Protein AF-A0A8H4V3A1-F1 (afdb_monomer)

Nearest PDB structures (foldseek):
  6ywy-assembly1_j  TM=7.855E-01  e=3.387E-13  Neurospora crassa
  8oiq-assembly1_Bb  TM=7.198E-01  e=2.434E-02  Sus scrofa
  7po4-assembly1_k  TM=7.264E-01  e=1.762E-02  Homo sapiens
  3qvx-assembly1_A  TM=3.433E-01  e=1.008E-01  Archaeoglobus fulgidus
  2yye-assembly1_A  TM=4.262E-01  e=2.718E+00  Aquifex aeolicus VF5

Radius of gyration: 18.73 Å; Cα contacts (8 Å, |Δi|>4): 297; chains: 1; bounding box: 41×41×54 Å

Sequence (184 aa):
MVNLLKRMRKLNQSPVLRQRLINIRVGTGAATLPSLSNPVNDLPIVTRMHLTYGKSIGKGHIGAHKFWRQCLARLKYHNPAIQMSVKPYEGTQEKLAPALTIFFSGAQPKKAQAYHDPALKDEFAPKPTEAEKAVVLNLKDYNFEEIWQQVKELTGAVEVAATAEDREQIEKLKQMELKSEADK

pLDDT: mean 86.05, std 8.51, range [51.75, 95.31]

Solvent-accessible surface area (backbone atoms only — not comparable to full-atom values): 10253 Å² total; per-residue (Å²): 135,85,59,65,68,62,50,51,46,43,52,75,64,34,65,71,49,42,49,55,56,50,51,36,64,33,55,76,44,15,25,43,62,29,31,94,90,50,75,50,90,97,55,42,35,54,52,36,38,33,38,39,36,57,71,59,64,61,95,33,29,49,17,50,55,48,26,49,73,45,21,50,50,8,27,42,67,64,32,70,87,45,49,73,49,76,48,74,45,88,75,91,58,84,78,68,66,25,34,40,37,40,28,16,46,76,39,72,38,86,60,38,76,81,54,46,38,88,85,62,77,67,83,85,50,81,78,70,51,97,63,37,33,72,41,34,32,74,33,53,70,37,50,37,67,58,53,46,51,54,51,31,67,50,47,62,40,43,72,49,77,71,50,72,70,54,50,54,52,51,50,55,49,52,56,52,50,56,51,56,60,74,76,105

Foldseek 3Di:
DDDPVVVVCCCVPPLVNLVVVLLLCDDQQQWEFAAPVRHDPQFFHWAEKEKEAEPDCPQQRVQSVCLVSRRVSSNCVNVVRHHYYYDHDYDPCSVQFIKMKIKTFQDFHPCLVVFADPVHDDPPDDDHDPRIDIGMGGRGNHHNNVVSVSVCVRRVIGHDDDDPVSVVSVVVSVVVVVVVVVVD

Secondary structure (DSSP, 8-state):
---HHHHHHHHHH-HHHHHHHHHHHSSTT-EEPPBTTBPPTT-PPEEEEEEEEESS-TTTTHHHHHIIIIIIHHHHHH-TTSEEEEEEEPS--TT---EEEEEEESS--TTHHHHB-SS---TTSPPPPTTEEEEEEE-TT--HHHHHHHHHHHHTPEEPPPPHHHHHHHHHHHHHHHHHHHT-

Structure (mmCIF, N/CA/C/O backbone):
data_AF-A0A8H4V3A1-F1
#
_entry.id   AF-A0A8H4V3A1-F1
#
loop_
_atom_site.group_PDB
_atom_site.id
_atom_site.type_symbol
_atom_site.label_atom_id
_atom_site.label_alt_id
_atom_site.label_comp_id
_atom_site.label_asym_id
_atom_site.label_entity_id
_atom_site.label_seq_id
_atom_site.pdbx_PDB_ins_code
_atom_site.Cartn_x
_atom_site.Cartn_y
_atom_site.Cartn_z
_atom_site.occupancy
_atom_site.B_iso_or_equiv
_atom_site.auth_seq_id
_atom_site.auth_comp_id
_atom_site.auth_asym_id
_atom_site.auth_atom_id
_atom_site.pdbx_PDB_model_num
ATOM 1 N N . MET A 1 1 ? 9.170 -4.091 33.216 1.00 56.97 1 MET A N 1
ATOM 2 C CA . MET A 1 1 ? 8.370 -4.945 32.304 1.00 56.97 1 MET A CA 1
ATOM 3 C C . MET A 1 1 ? 6.910 -4.480 32.354 1.00 56.97 1 MET A C 1
ATOM 5 O O . MET A 1 1 ? 6.357 -4.400 33.441 1.00 56.97 1 MET A O 1
ATOM 9 N N . VAL A 1 2 ? 6.296 -4.059 31.238 1.00 73.19 2 VAL A N 1
ATOM 10 C CA . VAL A 1 2 ? 4.940 -3.455 31.261 1.00 73.19 2 VAL A CA 1
ATOM 11 C C . VAL A 1 2 ? 3.863 -4.546 31.366 1.00 73.19 2 VAL A C 1
ATOM 13 O O . VAL A 1 2 ? 3.873 -5.481 30.569 1.00 73.19 2 VAL A O 1
ATOM 16 N N . ASN A 1 3 ? 2.920 -4.426 32.305 1.00 90.44 3 ASN A N 1
ATOM 17 C CA . ASN A 1 3 ? 1.861 -5.418 32.561 1.00 90.44 3 ASN A CA 1
ATOM 18 C C . ASN A 1 3 ? 0.983 -5.682 31.310 1.00 90.44 3 ASN A C 1
ATOM 20 O O . ASN A 1 3 ? 0.500 -4.738 30.677 1.00 90.44 3 ASN A O 1
ATOM 24 N N . LEU A 1 4 ? 0.767 -6.959 30.968 1.00 83.88 4 LEU A N 1
ATOM 25 C CA . LEU A 1 4 ? -0.046 -7.415 29.830 1.00 83.88 4 LEU A CA 1
ATOM 26 C C . LEU A 1 4 ? -1.477 -6.854 29.873 1.00 83.88 4 LEU A C 1
ATOM 28 O O . LEU A 1 4 ? -1.966 -6.329 28.875 1.00 83.88 4 LEU A O 1
ATOM 32 N N . LEU A 1 5 ? -2.115 -6.875 31.046 1.00 82.44 5 LEU A N 1
ATOM 33 C CA . LEU A 1 5 ? -3.483 -6.385 31.237 1.00 82.44 5 LEU A CA 1
ATOM 34 C C . LEU A 1 5 ? -3.586 -4.883 30.957 1.00 82.44 5 LEU A C 1
ATOM 36 O O . LEU A 1 5 ? -4.557 -4.429 30.356 1.00 82.44 5 LEU A O 1
ATOM 40 N N . LYS A 1 6 ? -2.559 -4.106 31.326 1.00 81.75 6 LYS A N 1
ATOM 41 C CA . LYS A 1 6 ? -2.505 -2.668 31.016 1.00 81.75 6 LYS A CA 1
ATOM 42 C C . LYS A 1 6 ? -2.383 -2.424 29.507 1.00 81.75 6 LYS A C 1
ATOM 44 O O . LYS A 1 6 ? -3.004 -1.497 28.996 1.00 81.75 6 LYS A O 1
ATOM 49 N N . ARG A 1 7 ? -1.637 -3.264 28.777 1.00 79.25 7 ARG A N 1
ATOM 50 C CA . ARG A 1 7 ? -1.520 -3.173 27.307 1.00 79.25 7 ARG A CA 1
ATOM 51 C C . ARG A 1 7 ? -2.820 -3.562 26.600 1.00 79.25 7 ARG A C 1
ATOM 53 O O . ARG A 1 7 ? -3.257 -2.826 25.722 1.00 79.25 7 ARG A O 1
ATOM 60 N N . MET A 1 8 ? -3.458 -4.651 27.031 1.00 75.81 8 MET A N 1
ATOM 61 C CA . MET A 1 8 ? -4.759 -5.111 26.522 1.00 75.81 8 MET A CA 1
ATOM 62 C C . MET A 1 8 ? -5.850 -4.061 26.746 1.00 75.81 8 MET A C 1
ATOM 64 O O . MET A 1 8 ? -6.579 -3.722 25.819 1.00 75.81 8 MET A O 1
ATOM 68 N N . ARG A 1 9 ? -5.908 -3.463 27.945 1.00 75.00 9 ARG A N 1
ATOM 69 C CA . ARG A 1 9 ? -6.816 -2.340 28.223 1.00 75.00 9 ARG A CA 1
ATOM 70 C C . ARG A 1 9 ? -6.521 -1.147 27.324 1.00 75.00 9 ARG A C 1
ATOM 72 O O . ARG A 1 9 ? -7.450 -0.592 26.761 1.00 75.00 9 ARG A O 1
ATOM 79 N N . LYS A 1 10 ? -5.253 -0.785 27.109 1.00 79.62 10 LYS A N 1
ATOM 80 C CA . LYS A 1 10 ? -4.902 0.326 26.212 1.00 79.62 10 LYS A CA 1
ATOM 81 C C . LYS A 1 10 ? -5.341 0.060 24.768 1.00 79.62 10 LYS A C 1
ATOM 83 O O . LYS A 1 10 ? -5.938 0.942 24.170 1.00 79.62 10 LYS A O 1
ATOM 88 N N . LEU A 1 11 ? -5.099 -1.134 24.226 1.00 77.56 11 LEU A N 1
ATOM 89 C CA . LEU A 1 11 ? -5.557 -1.525 22.884 1.00 77.56 11 LEU A CA 1
ATOM 90 C C . LEU A 1 11 ? -7.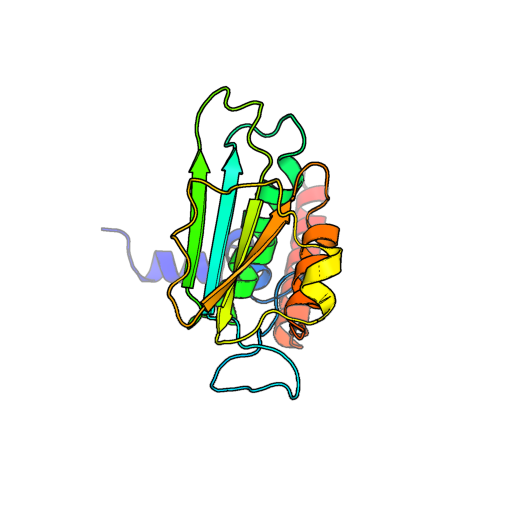085 -1.488 22.770 1.00 77.56 11 LEU A C 1
ATOM 92 O O . LEU A 1 11 ? -7.622 -0.908 21.831 1.00 77.56 11 LEU A O 1
ATOM 96 N N . ASN A 1 12 ? -7.772 -2.051 23.764 1.00 72.44 12 ASN A N 1
ATOM 97 C CA . ASN A 1 12 ? -9.217 -2.206 23.730 1.00 72.44 12 ASN A CA 1
ATOM 98 C C . ASN A 1 12 ? -9.976 -0.969 24.196 1.00 72.44 12 ASN A C 1
ATOM 100 O O . ASN A 1 12 ? -11.154 -0.903 23.913 1.00 72.44 12 ASN A O 1
ATOM 104 N N . GLN A 1 13 ? -9.395 -0.015 24.918 1.00 74.19 13 GLN A N 1
ATOM 105 C CA . GLN A 1 13 ? -10.130 1.131 25.483 1.00 74.19 13 GLN A CA 1
ATOM 106 C C . GLN A 1 13 ? -9.640 2.471 24.940 1.00 74.19 13 GLN A C 1
ATOM 108 O O . GLN A 1 13 ? -10.380 3.445 24.999 1.00 74.19 13 GLN A O 1
ATOM 113 N N . SER A 1 14 ? -8.422 2.546 24.392 1.00 79.38 14 SER A N 1
ATOM 114 C CA . SER A 1 14 ? -7.939 3.791 23.799 1.00 79.38 14 SER A CA 1
ATOM 115 C C . SER A 1 14 ? -8.666 4.053 22.478 1.00 79.38 14 SER A C 1
ATOM 117 O O . SER A 1 14 ? -8.509 3.256 21.545 1.00 79.38 14 SER A O 1
ATOM 119 N N . PRO A 1 15 ? -9.398 5.176 22.348 1.00 77.56 15 PRO A N 1
ATOM 120 C CA . PRO A 1 15 ? -10.070 5.521 21.098 1.00 77.56 15 PRO A CA 1
ATOM 121 C C . PRO A 1 15 ? -9.052 5.689 19.963 1.00 77.56 15 PRO A C 1
ATOM 123 O O . PRO A 1 15 ? -9.258 5.170 18.872 1.00 77.56 15 PRO A O 1
ATOM 126 N N . VAL A 1 16 ? -7.884 6.270 20.260 1.00 79.75 16 VAL A N 1
ATOM 127 C CA . VAL A 1 16 ? -6.790 6.471 19.297 1.00 79.75 16 VAL A CA 1
ATOM 128 C C . VAL A 1 16 ? -6.257 5.148 18.739 1.00 79.75 16 VAL A C 1
ATOM 130 O O . VAL A 1 16 ? -6.011 5.031 17.539 1.00 79.75 16 VAL A O 1
ATOM 133 N N . LEU A 1 17 ? -6.052 4.130 19.586 1.00 81.12 17 LEU A N 1
ATOM 134 C CA . LEU A 1 17 ? -5.557 2.834 19.108 1.00 81.12 17 LEU A CA 1
ATOM 135 C C . LEU A 1 17 ? -6.637 2.055 18.360 1.00 81.12 17 LEU A C 1
ATOM 137 O O . LEU A 1 17 ? -6.336 1.491 17.310 1.00 81.12 17 LEU A O 1
ATOM 141 N N . ARG A 1 18 ? -7.887 2.075 18.843 1.00 82.88 18 ARG A N 1
ATOM 142 C CA . ARG A 1 18 ? -9.017 1.487 18.110 1.00 82.88 18 ARG A CA 1
ATOM 143 C C . ARG A 1 18 ? -9.159 2.101 16.722 1.00 82.88 18 ARG A C 1
ATOM 145 O O . ARG A 1 18 ? -9.249 1.363 15.747 1.00 82.88 18 ARG A O 1
ATOM 152 N N . GLN A 1 19 ? -9.098 3.427 16.621 1.00 83.94 19 GLN A N 1
ATOM 153 C CA . GLN A 1 19 ? -9.168 4.140 15.349 1.00 83.94 19 GLN A CA 1
ATOM 154 C C . GLN A 1 19 ? -8.043 3.718 14.405 1.00 83.94 19 GLN A C 1
ATOM 156 O O . GLN A 1 19 ? -8.300 3.427 13.244 1.00 83.94 19 GLN A O 1
ATOM 161 N N . ARG A 1 20 ? -6.805 3.587 14.900 1.00 85.00 20 ARG A N 1
ATOM 162 C CA . ARG A 1 20 ? -5.682 3.082 14.091 1.00 85.00 20 ARG A CA 1
ATOM 163 C C . ARG A 1 20 ? -5.923 1.665 13.567 1.00 85.00 20 ARG A C 1
ATOM 165 O O . ARG A 1 20 ? -5.622 1.405 12.408 1.00 85.00 20 ARG A O 1
ATOM 172 N N . LEU A 1 21 ? -6.460 0.765 14.391 1.00 87.12 21 LEU A N 1
ATOM 173 C CA . LEU A 1 21 ? -6.745 -0.617 13.987 1.00 87.12 21 LEU A CA 1
ATOM 174 C C . LEU A 1 21 ? -7.873 -0.695 12.956 1.00 87.12 21 LEU A C 1
ATOM 176 O O . LEU A 1 21 ? -7.770 -1.437 11.983 1.00 87.12 21 LEU A O 1
ATOM 180 N N . ILE A 1 22 ? -8.939 0.082 13.143 1.00 88.69 22 ILE A N 1
ATOM 181 C CA . ILE A 1 22 ? -10.033 0.182 12.171 1.00 88.69 22 ILE A CA 1
ATOM 182 C C . ILE A 1 22 ? -9.509 0.768 10.863 1.00 88.69 22 ILE A C 1
ATOM 184 O O . ILE A 1 22 ? -9.729 0.182 9.811 1.00 88.69 22 ILE A O 1
ATOM 188 N N . ASN A 1 23 ? -8.719 1.840 10.928 1.00 89.00 23 ASN A N 1
ATOM 189 C CA . ASN A 1 23 ? -8.138 2.487 9.756 1.00 89.00 23 ASN A CA 1
ATOM 190 C C . ASN A 1 23 ? -7.254 1.561 8.914 1.00 89.00 23 ASN A C 1
ATOM 192 O O . ASN A 1 23 ? -7.050 1.874 7.752 1.00 89.00 23 ASN A O 1
ATOM 196 N N . ILE A 1 24 ? -6.708 0.470 9.457 1.00 90.94 24 ILE A N 1
ATOM 197 C CA . ILE A 1 24 ? -5.958 -0.528 8.673 1.00 90.94 24 ILE A CA 1
ATOM 198 C C . ILE A 1 24 ? -6.907 -1.516 7.975 1.00 90.94 24 ILE A C 1
ATOM 200 O O . ILE A 1 24 ? -6.603 -1.994 6.886 1.00 90.94 24 ILE A O 1
ATOM 204 N N . ARG A 1 25 ? -8.061 -1.811 8.581 1.00 90.50 25 ARG A N 1
ATOM 205 C CA . ARG A 1 25 ? -9.050 -2.752 8.040 1.00 90.50 25 ARG A CA 1
ATOM 206 C C . ARG A 1 25 ? -9.883 -2.143 6.915 1.00 90.50 25 ARG A C 1
ATOM 208 O O . ARG A 1 25 ? -10.219 -2.854 5.972 1.00 90.50 25 ARG A O 1
ATOM 215 N N . VAL A 1 26 ? -10.189 -0.847 7.004 1.00 90.38 26 VAL A N 1
ATOM 216 C CA . VAL A 1 26 ? -11.153 -0.170 6.122 1.00 90.38 26 VAL A CA 1
ATOM 217 C C . VAL A 1 26 ? -10.599 1.109 5.487 1.00 90.38 26 VAL A C 1
ATOM 219 O O . VAL A 1 26 ? -9.692 1.755 6.018 1.00 90.38 26 VAL A O 1
ATOM 222 N N . GLY A 1 27 ? -11.208 1.508 4.367 1.00 89.81 27 GLY A N 1
ATOM 223 C CA . GLY A 1 27 ? -10.925 2.754 3.648 1.00 89.81 27 GLY A CA 1
ATOM 224 C C . GLY A 1 27 ? -10.091 2.559 2.381 1.00 89.81 27 GLY A C 1
ATOM 225 O O . GLY A 1 27 ? -9.784 1.440 1.981 1.00 89.81 27 GLY A O 1
ATOM 226 N N . THR A 1 28 ? -9.706 3.663 1.742 1.00 91.75 28 THR A N 1
ATOM 227 C CA . THR A 1 28 ? -8.952 3.672 0.477 1.00 91.75 28 THR A CA 1
ATOM 228 C C . THR A 1 28 ? -7.655 2.863 0.578 1.00 91.75 28 THR A C 1
ATOM 230 O O . THR A 1 28 ? -6.813 3.146 1.433 1.00 91.75 28 THR A O 1
ATOM 233 N N . GLY A 1 29 ? -7.472 1.862 -0.284 1.00 89.69 29 GLY A N 1
ATOM 234 C CA . GLY A 1 29 ? -6.339 0.928 -0.231 1.00 89.69 29 GLY A CA 1
ATOM 235 C C . GLY A 1 29 ? -6.584 -0.361 0.560 1.00 89.69 29 GLY A C 1
ATOM 236 O O . GLY A 1 29 ? -5.732 -1.245 0.541 1.00 89.69 29 GLY A O 1
ATOM 237 N N . ALA A 1 30 ? -7.728 -0.506 1.239 1.00 93.88 30 ALA A N 1
ATOM 238 C CA . ALA A 1 30 ? -8.170 -1.795 1.764 1.00 93.88 30 ALA A CA 1
ATOM 239 C C . ALA A 1 30 ? -8.759 -2.625 0.617 1.00 93.88 30 ALA A C 1
ATOM 241 O O . ALA A 1 30 ? -9.918 -2.457 0.240 1.00 93.88 30 ALA A O 1
ATOM 242 N N . ALA A 1 31 ? -7.938 -3.483 0.024 1.00 93.94 31 ALA A N 1
ATOM 243 C CA . ALA A 1 31 ? -8.330 -4.298 -1.114 1.00 93.94 31 ALA A CA 1
ATOM 244 C C . ALA A 1 31 ? -7.600 -5.636 -1.114 1.00 93.94 31 ALA A C 1
ATOM 246 O O . ALA A 1 31 ? -6.543 -5.775 -0.504 1.00 93.94 31 ALA A O 1
ATOM 247 N N . THR A 1 32 ? -8.159 -6.599 -1.835 1.00 93.19 32 THR A N 1
ATOM 248 C CA . THR A 1 32 ? -7.533 -7.888 -2.102 1.00 93.19 32 THR A CA 1
ATOM 249 C C . THR A 1 32 ? -6.970 -7.903 -3.517 1.00 93.19 32 THR A C 1
ATOM 251 O O . THR A 1 32 ? -7.713 -7.755 -4.490 1.00 93.19 32 THR A O 1
ATOM 254 N N . LEU A 1 33 ? -5.657 -8.091 -3.626 1.00 91.06 33 LEU A N 1
ATOM 255 C CA . LEU A 1 33 ? -4.965 -8.319 -4.894 1.00 91.06 33 LEU A CA 1
ATOM 256 C C . LEU A 1 33 ? -5.179 -9.749 -5.425 1.00 91.06 33 LEU A C 1
ATOM 258 O O . LEU A 1 33 ? -5.315 -10.671 -4.611 1.00 91.06 33 LEU A O 1
ATOM 262 N N . PRO A 1 34 ? -5.141 -9.958 -6.758 1.00 87.75 34 PRO A N 1
ATOM 263 C CA . PRO A 1 34 ? -5.118 -11.294 -7.337 1.00 87.75 34 PRO A CA 1
ATOM 264 C C . PRO A 1 34 ? -3.851 -12.020 -6.890 1.00 87.75 34 PRO A C 1
ATOM 266 O O . PRO A 1 34 ? -2.728 -11.541 -7.078 1.00 87.75 34 PRO A O 1
ATOM 269 N N . SER A 1 35 ? -4.042 -13.182 -6.286 1.00 80.81 35 SER A N 1
ATOM 270 C CA . SER A 1 35 ? -2.978 -14.051 -5.795 1.00 80.81 35 SER A CA 1
ATOM 271 C C . SER A 1 35 ? -3.148 -15.443 -6.390 1.00 80.81 35 SER A C 1
ATOM 273 O O . SER A 1 35 ? -4.199 -15.769 -6.936 1.00 80.81 35 SER A O 1
ATOM 275 N N . LEU A 1 36 ? -2.141 -16.303 -6.224 1.00 75.38 36 LEU A N 1
ATOM 276 C CA . LEU A 1 36 ? -2.238 -17.715 -6.619 1.00 75.38 36 LEU A CA 1
ATOM 277 C C . LEU A 1 36 ? -3.475 -18.418 -6.030 1.00 75.38 36 LEU A C 1
ATOM 279 O O . LEU A 1 36 ? -4.014 -19.322 -6.655 1.00 75.38 36 LEU A O 1
ATOM 283 N N . SER A 1 37 ? -3.927 -18.005 -4.841 1.00 72.69 37 SER A N 1
ATOM 284 C CA . SER A 1 37 ? -5.102 -18.582 -4.182 1.00 72.69 37 SER A CA 1
ATOM 285 C C . SER A 1 37 ? -6.431 -18.035 -4.706 1.00 72.69 37 SER A C 1
ATOM 287 O O . SER A 1 37 ? -7.434 -18.730 -4.613 1.00 72.69 37 SER A O 1
ATOM 289 N N . ASN A 1 38 ? -6.440 -16.813 -5.247 1.00 71.44 38 ASN A N 1
ATOM 290 C CA . ASN A 1 38 ? -7.626 -16.131 -5.766 1.00 71.44 38 ASN A CA 1
ATOM 291 C C . ASN A 1 38 ? -7.333 -15.600 -7.180 1.00 71.44 38 ASN A C 1
ATOM 293 O O . ASN A 1 38 ? -7.109 -14.393 -7.347 1.00 71.44 38 ASN A O 1
ATOM 297 N N . PRO A 1 39 ? -7.278 -16.483 -8.194 1.00 69.31 39 PRO A N 1
ATOM 298 C CA . PRO A 1 39 ? -7.061 -16.063 -9.568 1.00 69.31 39 PRO A CA 1
ATOM 299 C C . PRO A 1 39 ? -8.295 -15.308 -10.069 1.00 69.31 39 PRO A C 1
ATOM 301 O O . PRO A 1 39 ? -9.401 -15.844 -10.113 1.00 69.31 39 PRO A O 1
ATOM 304 N N . VAL A 1 40 ? -8.101 -14.050 -10.455 1.00 74.62 40 VAL A N 1
ATOM 305 C CA . VAL A 1 40 ? -9.095 -13.309 -11.232 1.00 74.62 40 VAL A CA 1
ATOM 306 C C . VAL A 1 40 ? -8.760 -13.547 -12.699 1.00 74.62 40 VAL A C 1
ATOM 308 O O . VAL A 1 40 ? -7.638 -13.262 -13.122 1.00 74.62 40 VAL A O 1
ATOM 311 N N . ASN A 1 41 ? -9.705 -14.114 -13.453 1.00 64.12 41 ASN A N 1
ATOM 312 C CA . ASN A 1 41 ? -9.504 -14.452 -14.862 1.00 64.12 41 ASN A CA 1
ATOM 313 C C . ASN A 1 41 ? -8.972 -13.227 -15.637 1.00 64.12 41 ASN A C 1
ATOM 315 O O . ASN A 1 41 ? -9.465 -12.115 -15.460 1.00 64.12 41 ASN A O 1
ATOM 319 N N . ASP A 1 42 ? -7.943 -13.452 -16.460 1.00 72.44 42 ASP A N 1
ATOM 320 C CA . ASP A 1 42 ? -7.249 -12.477 -17.323 1.00 72.44 42 ASP A CA 1
ATOM 321 C C . ASP A 1 42 ? -6.323 -11.437 -16.664 1.00 72.44 42 ASP A C 1
ATOM 323 O O . ASP A 1 42 ? -5.712 -10.635 -17.383 1.00 72.44 42 ASP A O 1
ATOM 327 N N . LEU A 1 43 ? -6.147 -11.454 -15.338 1.00 80.00 43 LEU A N 1
ATOM 328 C CA . LEU A 1 43 ? -5.221 -10.547 -14.651 1.00 80.00 43 LEU A CA 1
ATOM 329 C C . LEU A 1 43 ? -3.950 -11.265 -14.175 1.00 80.00 43 LEU A C 1
ATOM 331 O O . LEU A 1 43 ? -4.026 -12.349 -13.594 1.00 80.00 43 LEU A O 1
ATOM 335 N N . PRO A 1 44 ? -2.762 -10.671 -14.384 1.00 85.75 44 PRO A N 1
ATOM 336 C CA . PRO A 1 44 ? -1.522 -11.259 -13.908 1.00 85.75 44 PRO A CA 1
ATOM 337 C C . PRO A 1 44 ? -1.413 -11.169 -12.385 1.00 85.75 44 PRO A C 1
ATOM 339 O O . PRO A 1 44 ? -1.829 -10.196 -11.755 1.00 85.75 44 PRO A O 1
ATOM 342 N N . ILE A 1 45 ? -0.798 -12.190 -11.798 1.00 89.75 45 ILE A N 1
ATOM 343 C CA . ILE A 1 45 ? -0.645 -12.319 -10.349 1.00 89.75 45 ILE A CA 1
ATOM 344 C C . ILE A 1 45 ? 0.422 -11.347 -9.849 1.00 89.75 45 ILE A C 1
ATOM 346 O O . ILE A 1 45 ? 1.543 -11.336 -10.363 1.00 89.75 45 ILE A O 1
ATOM 350 N N . VAL A 1 46 ? 0.096 -10.580 -8.807 1.00 91.69 46 VAL A N 1
ATOM 351 C CA . VAL A 1 46 ? 1.047 -9.682 -8.140 1.00 91.69 46 VAL A CA 1
ATOM 352 C C . VAL A 1 46 ? 1.909 -10.486 -7.172 1.00 91.69 46 VAL A C 1
ATOM 354 O O . VAL A 1 46 ? 1.396 -11.103 -6.238 1.00 91.69 46 VAL A O 1
ATOM 357 N N . THR A 1 47 ? 3.227 -10.461 -7.360 1.00 91.25 47 THR A N 1
ATOM 358 C CA . THR A 1 47 ? 4.171 -11.175 -6.488 1.00 91.25 47 THR A CA 1
ATOM 359 C C . THR A 1 47 ? 4.743 -10.262 -5.410 1.00 91.25 47 THR A C 1
ATOM 361 O O . THR A 1 47 ? 4.792 -10.631 -4.231 1.00 91.25 47 THR A O 1
ATOM 364 N N . ARG A 1 48 ? 5.174 -9.053 -5.796 1.00 92.38 48 ARG A N 1
ATOM 365 C CA . ARG A 1 48 ? 5.885 -8.112 -4.919 1.00 92.38 48 ARG A CA 1
ATOM 366 C C . ARG A 1 48 ? 5.558 -6.660 -5.262 1.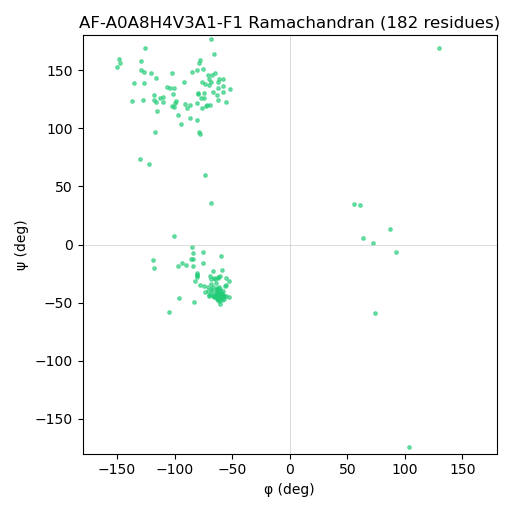00 92.38 48 ARG A C 1
ATOM 368 O O . ARG A 1 48 ? 5.205 -6.340 -6.393 1.00 92.38 48 ARG A O 1
ATOM 375 N N . MET A 1 49 ? 5.728 -5.767 -4.293 1.00 94.38 49 MET A N 1
ATOM 376 C CA . MET A 1 49 ? 5.653 -4.316 -4.482 1.00 94.38 49 MET A CA 1
ATOM 377 C C . MET A 1 49 ? 6.816 -3.630 -3.759 1.00 94.38 49 MET A C 1
ATOM 379 O O . MET A 1 49 ? 7.158 -3.982 -2.624 1.00 94.38 49 MET A O 1
ATOM 383 N N . HIS A 1 50 ? 7.411 -2.630 -4.400 1.00 95.31 50 HIS A N 1
ATOM 384 C CA . HIS A 1 50 ? 8.461 -1.793 -3.835 1.00 95.31 50 HIS A CA 1
ATOM 385 C C . HIS A 1 50 ? 8.089 -0.322 -3.991 1.00 95.31 50 HIS A C 1
ATOM 387 O O . HIS A 1 50 ? 7.820 0.127 -5.099 1.00 95.31 50 HIS A O 1
ATOM 393 N N . LEU A 1 51 ? 8.055 0.417 -2.884 1.00 95.25 51 LEU A N 1
ATOM 394 C CA . LEU A 1 51 ? 7.801 1.853 -2.884 1.00 95.25 51 LEU A CA 1
ATOM 395 C C . LEU A 1 51 ? 9.074 2.606 -2.505 1.00 95.25 51 LEU A C 1
ATOM 397 O O . LEU A 1 51 ? 9.577 2.459 -1.388 1.00 95.25 51 LEU A O 1
ATOM 401 N N . THR A 1 52 ? 9.503 3.494 -3.389 1.00 92.62 52 THR A N 1
ATOM 402 C CA . THR A 1 52 ? 10.630 4.394 -3.170 1.00 92.62 52 THR A CA 1
ATOM 403 C C . THR A 1 52 ? 10.121 5.824 -3.096 1.00 92.62 52 THR A C 1
ATOM 405 O O . THR A 1 52 ? 9.418 6.301 -3.987 1.00 92.62 52 THR A O 1
ATOM 408 N N . TYR A 1 53 ? 10.461 6.540 -2.026 1.00 91.06 53 TYR A N 1
ATOM 409 C CA . TYR A 1 53 ? 10.086 7.948 -1.887 1.00 91.06 53 TYR A CA 1
ATOM 410 C C . TYR A 1 53 ? 11.109 8.726 -1.051 1.00 91.06 53 TYR A C 1
ATOM 412 O O . TYR A 1 53 ? 11.790 8.169 -0.189 1.00 91.06 53 TYR A O 1
ATOM 420 N N . GLY A 1 54 ? 11.222 10.031 -1.295 1.00 89.69 54 GLY A N 1
ATOM 421 C CA . GLY A 1 54 ? 12.130 10.892 -0.541 1.00 89.69 54 GLY A CA 1
ATOM 422 C C . GLY A 1 54 ? 11.574 11.219 0.841 1.00 89.69 54 GLY A C 1
ATOM 423 O O . GLY A 1 54 ? 10.386 11.500 0.979 1.00 89.69 54 GLY A O 1
ATOM 424 N N . LYS A 1 55 ? 12.409 11.233 1.888 1.00 86.50 55 LYS A N 1
ATOM 425 C CA . LYS A 1 55 ? 11.946 11.607 3.243 1.00 86.50 55 LYS A CA 1
ATOM 426 C C . LYS A 1 55 ? 11.422 13.044 3.329 1.00 86.50 55 LYS A C 1
ATOM 428 O O . LYS A 1 55 ? 10.552 13.313 4.154 1.00 86.50 55 LYS A O 1
ATOM 433 N N . SER A 1 56 ? 11.923 13.943 2.481 1.00 84.62 56 SER A N 1
ATOM 434 C CA . SER A 1 56 ? 11.414 15.313 2.373 1.00 84.62 56 SER A CA 1
ATOM 435 C C . SER A 1 56 ? 10.055 15.342 1.669 1.00 84.62 56 SER A C 1
ATOM 437 O O . SER A 1 56 ? 9.836 14.642 0.685 1.00 84.62 56 SER A O 1
ATOM 439 N N . ILE A 1 57 ? 9.142 16.161 2.187 1.00 75.06 57 ILE A N 1
ATOM 440 C CA . ILE A 1 57 ? 7.741 16.252 1.745 1.00 75.06 57 ILE A CA 1
ATOM 441 C C . ILE A 1 57 ? 7.590 17.181 0.516 1.00 75.06 57 ILE A C 1
ATOM 443 O O . ILE A 1 57 ? 6.549 17.183 -0.136 1.00 75.06 57 ILE A O 1
ATOM 447 N N . GLY A 1 58 ? 8.623 17.957 0.165 1.00 76.44 58 GLY A N 1
ATOM 448 C CA . GLY A 1 58 ? 8.598 18.877 -0.981 1.00 76.44 58 GLY A CA 1
ATOM 449 C C . GLY A 1 58 ? 8.563 18.182 -2.352 1.00 76.44 58 GLY A C 1
ATOM 450 O O . GLY A 1 58 ? 8.633 16.964 -2.440 1.00 76.44 58 GLY A O 1
ATOM 451 N N . LYS A 1 59 ? 8.478 18.967 -3.437 1.00 79.81 59 LYS A N 1
ATOM 452 C CA . LYS A 1 59 ? 8.714 18.525 -4.835 1.00 79.81 59 LYS A CA 1
ATOM 453 C C . LYS A 1 59 ? 7.858 17.342 -5.334 1.00 79.81 59 LYS A C 1
ATOM 455 O O . LYS A 1 59 ? 8.332 16.532 -6.127 1.00 79.81 59 LYS A O 1
ATOM 460 N N . GLY A 1 60 ? 6.606 17.248 -4.882 1.00 83.38 60 GLY A N 1
ATOM 461 C CA . GLY A 1 60 ? 5.658 16.250 -5.391 1.00 83.38 60 GLY A CA 1
ATOM 462 C C . GLY A 1 60 ? 5.710 14.889 -4.695 1.00 83.38 60 GLY A C 1
ATOM 463 O O . GLY A 1 60 ? 5.122 13.935 -5.192 1.00 83.38 60 GLY A O 1
ATOM 464 N N . HIS A 1 61 ? 6.379 14.774 -3.541 1.00 88.75 61 HIS A N 1
ATOM 465 C CA . HIS A 1 61 ? 6.465 13.517 -2.782 1.00 88.75 61 HIS A CA 1
ATOM 466 C C . HIS A 1 61 ? 5.283 13.270 -1.824 1.00 88.75 61 HIS A C 1
ATOM 468 O O . HIS A 1 61 ? 5.123 12.155 -1.322 1.00 88.75 61 HIS A O 1
ATOM 474 N N . ILE A 1 62 ? 4.437 14.277 -1.569 1.00 90.94 62 ILE A N 1
ATOM 475 C CA . ILE A 1 62 ? 3.331 14.221 -0.590 1.00 90.94 62 ILE A CA 1
ATOM 476 C C . ILE A 1 62 ? 2.414 13.011 -0.821 1.00 90.94 62 ILE A C 1
ATOM 478 O O . ILE A 1 62 ? 2.065 12.311 0.135 1.00 90.94 62 ILE A O 1
ATOM 482 N N . GLY A 1 63 ? 2.039 12.756 -2.078 1.00 92.44 63 GLY A N 1
ATOM 483 C CA . GLY A 1 63 ? 1.175 11.638 -2.453 1.00 92.44 63 GLY A CA 1
ATOM 484 C C . GLY A 1 63 ? 1.755 10.293 -2.053 1.00 92.44 63 GLY A C 1
ATOM 485 O O . GLY A 1 63 ? 1.081 9.512 -1.387 1.00 92.44 63 GLY A O 1
ATOM 486 N N . ALA A 1 64 ? 3.031 10.057 -2.359 1.00 92.94 64 ALA A N 1
ATOM 487 C CA . ALA A 1 64 ? 3.725 8.819 -2.017 1.00 92.94 64 ALA A CA 1
ATOM 488 C C . ALA A 1 64 ? 3.817 8.590 -0.496 1.00 92.94 64 ALA A C 1
ATOM 490 O O . ALA A 1 64 ? 3.604 7.472 -0.021 1.00 92.94 64 ALA A O 1
ATOM 491 N N . HIS A 1 65 ? 4.050 9.650 0.293 1.00 92.75 65 HIS A N 1
ATOM 492 C CA . HIS A 1 65 ? 4.026 9.565 1.763 1.00 92.75 65 HIS A CA 1
ATOM 493 C C . HIS A 1 65 ? 2.649 9.152 2.285 1.00 92.75 65 HIS A C 1
ATOM 495 O O . HIS A 1 65 ? 2.543 8.247 3.119 1.00 92.75 65 HIS A O 1
ATOM 501 N N . LYS A 1 66 ? 1.587 9.806 1.800 1.00 93.88 66 LYS A N 1
ATOM 502 C CA . LYS A 1 66 ? 0.209 9.479 2.190 1.00 93.88 66 LYS A CA 1
ATOM 503 C C . LYS A 1 66 ? -0.171 8.071 1.736 1.00 93.88 66 LYS A C 1
ATOM 505 O O . LYS A 1 66 ? -0.722 7.316 2.534 1.00 93.88 66 LYS A O 1
ATOM 510 N N . PHE A 1 67 ? 0.209 7.686 0.521 1.00 95.31 67 PHE A N 1
ATOM 511 C CA . PHE A 1 67 ? -0.008 6.353 -0.029 1.00 95.31 67 PHE A CA 1
ATOM 512 C C . PHE A 1 67 ? 0.628 5.267 0.847 1.00 95.31 67 PHE A C 1
ATOM 514 O O . PHE A 1 67 ? -0.042 4.296 1.191 1.00 95.31 67 PHE A O 1
ATOM 521 N N . TRP A 1 68 ? 1.874 5.451 1.300 1.00 94.06 68 TRP A N 1
ATOM 522 C CA . TRP A 1 68 ? 2.510 4.520 2.238 1.00 94.06 68 TRP A CA 1
ATOM 523 C C . TRP A 1 68 ? 1.745 4.408 3.561 1.00 94.06 68 TRP A C 1
ATOM 525 O O . TRP A 1 68 ? 1.438 3.308 4.025 1.00 94.06 68 TRP A O 1
ATOM 535 N N . ARG A 1 69 ? 1.445 5.555 4.182 1.00 91.94 69 ARG A N 1
ATOM 536 C CA . ARG A 1 69 ? 0.837 5.613 5.518 1.00 91.94 69 ARG A CA 1
ATOM 537 C C . ARG A 1 69 ? -0.599 5.101 5.539 1.00 91.94 69 ARG A C 1
ATOM 539 O O . ARG A 1 69 ? -1.012 4.547 6.554 1.00 91.94 69 ARG A O 1
ATOM 546 N N . GLN A 1 70 ? -1.349 5.325 4.464 1.00 92.06 70 GLN A N 1
ATOM 547 C CA . GLN A 1 70 ? -2.778 5.037 4.397 1.00 92.06 70 GLN A CA 1
ATOM 548 C C . GLN A 1 70 ? -3.057 3.781 3.571 1.00 92.06 70 GLN A C 1
ATOM 550 O O . GLN A 1 70 ? -3.620 2.834 4.105 1.00 92.06 70 GLN A O 1
ATOM 555 N N . CYS A 1 71 ? -2.642 3.730 2.304 1.00 94.19 71 CYS A N 1
ATOM 556 C CA . CYS A 1 71 ? -3.030 2.655 1.388 1.00 94.19 71 CYS A CA 1
ATOM 557 C C . CYS A 1 71 ? -2.167 1.398 1.538 1.00 94.19 71 CYS A C 1
ATOM 559 O O . CYS A 1 71 ? -2.710 0.311 1.701 1.00 94.19 71 CYS A O 1
ATOM 561 N N . LEU A 1 72 ? -0.834 1.523 1.537 1.00 94.56 72 LEU A N 1
ATOM 562 C CA . LEU A 1 72 ? 0.063 0.358 1.538 1.00 94.56 72 LEU A CA 1
ATOM 563 C C . LEU A 1 72 ? -0.091 -0.494 2.811 1.00 94.56 72 LEU A C 1
ATOM 565 O O . LEU A 1 72 ? -0.070 -1.722 2.752 1.00 94.56 72 LEU A O 1
ATOM 569 N N . ALA A 1 73 ? -0.290 0.153 3.964 1.00 93.12 73 ALA A N 1
ATOM 570 C CA . ALA A 1 73 ? -0.535 -0.535 5.231 1.00 93.12 73 ALA A CA 1
ATOM 571 C C . ALA A 1 73 ? -1.843 -1.351 5.215 1.00 93.12 73 ALA A C 1
ATOM 573 O O . ALA A 1 73 ? -1.857 -2.490 5.683 1.00 93.12 73 ALA A O 1
ATOM 574 N N . ARG A 1 74 ? -2.919 -0.788 4.646 1.00 94.94 74 ARG A N 1
ATOM 575 C CA . ARG A 1 74 ? -4.211 -1.473 4.465 1.00 94.94 74 ARG A CA 1
ATOM 576 C C . ARG A 1 74 ? -4.089 -2.644 3.493 1.00 94.94 74 ARG A C 1
ATOM 578 O O . ARG A 1 74 ? -4.558 -3.740 3.783 1.00 94.94 74 ARG A O 1
ATOM 585 N N . LEU A 1 75 ? -3.393 -2.434 2.378 1.00 94.69 75 LEU A N 1
ATOM 586 C CA . LEU A 1 75 ? -3.178 -3.454 1.355 1.00 94.69 75 LEU A CA 1
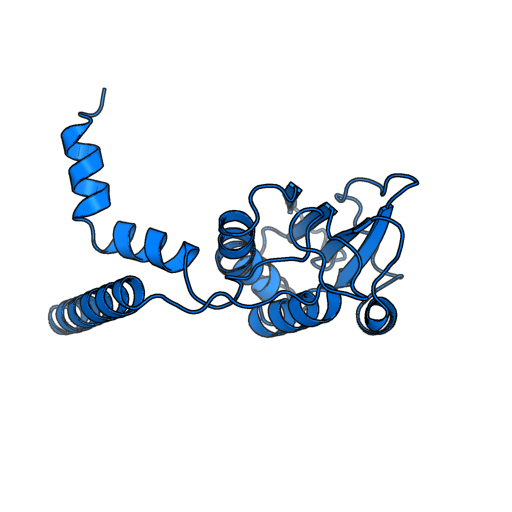ATOM 587 C C . LEU A 1 75 ? -2.403 -4.654 1.920 1.00 94.69 75 LEU A C 1
ATOM 589 O O . LEU A 1 75 ? -2.790 -5.800 1.719 1.00 94.69 75 LEU A O 1
ATOM 593 N N . LYS A 1 76 ? -1.347 -4.407 2.709 1.00 94.75 76 LYS A N 1
ATOM 594 C CA . LYS A 1 76 ? -0.566 -5.472 3.359 1.00 94.75 76 LYS A CA 1
ATOM 595 C C . LYS A 1 76 ? -1.378 -6.276 4.376 1.00 94.75 76 LYS A C 1
ATOM 597 O O . LYS A 1 76 ? -1.121 -7.466 4.540 1.00 94.75 76 LYS A O 1
ATOM 602 N N . TYR A 1 77 ? -2.330 -5.642 5.059 1.00 94.38 77 TYR A N 1
ATOM 603 C CA . TYR A 1 77 ? -3.201 -6.316 6.021 1.00 94.38 77 TYR A CA 1
ATOM 604 C C . TYR A 1 77 ? -4.101 -7.359 5.343 1.00 94.38 77 TYR A C 1
ATOM 606 O O . TYR A 1 77 ? -4.207 -8.480 5.833 1.00 94.38 77 TYR A O 1
ATOM 614 N N . HIS A 1 78 ? -4.680 -7.018 4.189 1.00 93.25 78 HIS A N 1
ATOM 615 C CA . HIS A 1 78 ? -5.525 -7.929 3.404 1.00 93.25 78 HIS A CA 1
ATOM 616 C C . HIS A 1 78 ? -4.720 -8.907 2.538 1.00 93.25 78 HIS A C 1
ATOM 618 O O . HIS A 1 78 ? -5.190 -10.000 2.229 1.00 93.25 78 HIS A O 1
ATOM 624 N N . ASN A 1 79 ? -3.480 -8.558 2.183 1.00 94.25 79 ASN A N 1
ATOM 625 C CA . ASN A 1 79 ? -2.587 -9.391 1.380 1.00 94.25 79 ASN A CA 1
ATOM 626 C C . ASN A 1 79 ? -1.255 -9.692 2.096 1.00 94.25 79 ASN A C 1
ATOM 628 O O . ASN A 1 79 ? -0.189 -9.244 1.656 1.00 94.25 79 ASN A O 1
ATOM 632 N N . PRO A 1 80 ? -1.262 -10.501 3.173 1.00 93.31 80 PRO A N 1
ATOM 633 C CA . PRO A 1 80 ? -0.050 -10.796 3.935 1.00 93.31 80 PRO A CA 1
ATOM 634 C C . PRO A 1 80 ? 0.991 -11.585 3.129 1.00 93.31 80 PRO A C 1
ATOM 636 O O . PRO A 1 80 ? 2.187 -11.404 3.363 1.00 93.31 80 PRO A O 1
ATOM 639 N N . ALA A 1 81 ? 0.563 -12.401 2.161 1.00 91.56 81 ALA A N 1
ATOM 640 C CA . ALA A 1 81 ? 1.443 -13.226 1.331 1.00 91.56 81 ALA A CA 1
ATOM 641 C C . ALA A 1 81 ? 2.309 -12.417 0.346 1.00 91.56 81 ALA A C 1
ATOM 643 O O . ALA A 1 81 ? 3.402 -12.851 -0.007 1.00 91.56 81 ALA A O 1
ATOM 644 N N . ILE A 1 82 ? 1.853 -11.232 -0.074 1.00 91.62 82 ILE A N 1
ATOM 645 C CA . ILE A 1 82 ? 2.564 -10.404 -1.056 1.00 91.62 82 ILE A CA 1
ATOM 646 C C . ILE A 1 82 ? 3.693 -9.651 -0.357 1.00 91.62 82 ILE A C 1
ATOM 648 O O . ILE A 1 82 ? 3.494 -9.008 0.682 1.00 91.62 82 ILE A O 1
ATOM 652 N N . GLN A 1 83 ? 4.902 -9.715 -0.911 1.00 92.56 83 GLN A N 1
ATOM 653 C CA . GLN A 1 83 ? 6.045 -9.010 -0.339 1.00 92.56 83 GLN A CA 1
ATOM 654 C C . GLN A 1 83 ? 5.947 -7.521 -0.674 1.00 92.56 83 GLN A C 1
ATOM 656 O O . GLN A 1 83 ? 5.987 -7.137 -1.837 1.00 92.56 83 GLN A O 1
ATOM 661 N N . MET A 1 84 ? 5.824 -6.677 0.350 1.00 94.75 84 MET A N 1
ATOM 662 C CA . MET A 1 84 ? 5.785 -5.223 0.197 1.00 94.75 84 MET A CA 1
ATOM 663 C C . MET A 1 84 ? 6.980 -4.624 0.922 1.00 94.75 84 MET A C 1
ATOM 665 O O . MET A 1 84 ? 7.179 -4.877 2.110 1.00 94.75 84 MET A O 1
ATOM 669 N N . SER A 1 85 ? 7.778 -3.847 0.201 1.00 94.31 85 SER A N 1
ATOM 670 C CA . SER A 1 85 ? 8.986 -3.208 0.713 1.00 94.31 85 SER A CA 1
ATOM 671 C C . SER A 1 85 ? 8.943 -1.710 0.450 1.00 94.31 85 SER A C 1
ATOM 673 O O . SER A 1 85 ? 8.319 -1.249 -0.503 1.00 94.31 85 SER A O 1
ATOM 675 N N . VAL A 1 86 ? 9.560 -0.943 1.345 1.00 94.38 86 VAL A N 1
ATOM 676 C CA . VAL A 1 86 ? 9.521 0.518 1.303 1.00 94.38 86 VAL A CA 1
ATOM 677 C C . VAL A 1 86 ? 10.914 1.047 1.588 1.00 94.38 86 VAL A C 1
ATOM 679 O O . VAL A 1 86 ? 11.482 0.739 2.639 1.00 94.38 86 VAL A O 1
ATOM 682 N N . LYS A 1 87 ? 11.456 1.856 0.678 1.00 92.44 87 LYS A N 1
ATOM 683 C CA . LYS A 1 87 ? 12.749 2.510 0.855 1.00 92.44 87 LYS A CA 1
ATOM 684 C C . LYS A 1 87 ? 12.577 4.029 0.872 1.00 92.44 87 LYS A C 1
ATOM 686 O O . LYS A 1 87 ? 12.542 4.665 -0.180 1.00 92.44 87 LYS A O 1
ATOM 691 N N . PRO A 1 88 ? 12.508 4.639 2.069 1.00 90.31 88 PRO A N 1
ATOM 692 C CA . PRO A 1 88 ? 12.670 6.074 2.181 1.00 90.31 88 PRO A CA 1
ATOM 693 C C . PRO A 1 88 ? 14.151 6.434 2.009 1.00 90.31 88 PRO A C 1
ATOM 695 O O . PRO A 1 88 ? 14.994 5.908 2.745 1.00 90.31 88 PRO A O 1
ATOM 698 N N . TYR A 1 89 ? 14.480 7.334 1.085 1.00 86.12 89 TYR A N 1
ATOM 699 C CA . TYR A 1 89 ? 15.851 7.831 0.909 1.00 86.12 89 TYR A CA 1
ATOM 700 C C . TYR A 1 89 ? 16.042 9.226 1.523 1.00 86.12 89 TYR A C 1
ATOM 702 O O . TYR A 1 89 ? 15.113 10.036 1.602 1.00 86.12 89 TYR A O 1
ATOM 710 N N . GLU A 1 90 ? 17.256 9.481 2.011 1.00 77.06 90 GLU A N 1
ATOM 711 C CA . GLU A 1 90 ? 17.702 10.772 2.544 1.00 77.06 90 GLU A CA 1
ATOM 712 C C . GLU A 1 90 ? 18.603 11.462 1.521 1.00 77.06 90 GLU A C 1
ATOM 714 O O . GLU A 1 90 ? 19.500 10.827 0.973 1.00 77.06 90 GLU A O 1
ATOM 719 N N . GLY A 1 91 ? 18.381 12.757 1.283 1.00 60.78 91 GLY A N 1
ATOM 720 C CA . GLY A 1 91 ? 19.304 13.600 0.521 1.00 60.78 91 GLY A CA 1
ATOM 721 C C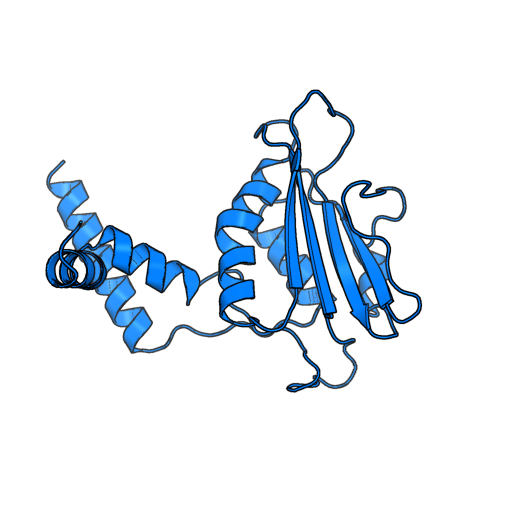 . GLY A 1 91 ? 18.671 14.409 -0.611 1.00 60.78 91 GLY A C 1
ATOM 722 O O . GLY A 1 91 ? 17.524 14.200 -1.005 1.00 60.78 91 GLY A O 1
ATOM 723 N N . THR A 1 92 ? 19.476 15.331 -1.143 1.00 51.75 92 THR A N 1
ATOM 724 C CA . THR A 1 92 ? 19.248 16.231 -2.290 1.00 51.75 92 THR A CA 1
ATOM 725 C C . THR A 1 92 ? 19.188 15.469 -3.622 1.00 51.75 92 THR A C 1
ATOM 727 O O . THR A 1 92 ? 19.650 15.948 -4.654 1.00 51.75 92 THR A O 1
ATOM 730 N N . GLN A 1 93 ? 18.625 14.259 -3.635 1.00 54.47 93 GLN A N 1
ATOM 731 C CA . GLN A 1 93 ? 18.232 13.567 -4.860 1.00 54.47 93 GLN A CA 1
ATOM 732 C C . GLN A 1 93 ? 16.969 14.236 -5.416 1.00 54.47 93 GLN A C 1
ATOM 734 O O . GLN A 1 93 ? 15.926 13.616 -5.588 1.00 54.47 93 GLN A O 1
ATOM 739 N N . GLU A 1 94 ? 17.072 15.530 -5.717 1.00 53.22 94 GLU A N 1
ATOM 740 C CA . GLU A 1 94 ? 16.011 16.349 -6.312 1.00 53.22 94 GLU A CA 1
ATOM 741 C C . GLU A 1 94 ? 15.547 15.818 -7.677 1.00 53.22 94 GLU A C 1
ATOM 743 O O . GLU A 1 94 ? 14.554 16.295 -8.219 1.00 53.22 94 GLU A O 1
ATOM 748 N N . LYS A 1 95 ? 16.275 14.839 -8.228 1.00 56.78 95 LYS A N 1
ATOM 749 C CA . LYS A 1 95 ? 16.009 14.185 -9.507 1.00 56.78 95 LYS A CA 1
ATOM 750 C C . LYS A 1 95 ? 15.252 12.861 -9.410 1.00 56.78 95 LYS A C 1
ATOM 752 O O . LYS A 1 95 ? 14.714 12.442 -10.429 1.00 56.78 95 LYS A O 1
ATOM 757 N N . LEU A 1 96 ? 15.201 12.195 -8.254 1.00 72.44 96 LEU A N 1
ATOM 758 C CA . LEU A 1 96 ? 14.467 10.932 -8.154 1.00 72.44 96 LEU A CA 1
ATOM 759 C C . LEU A 1 96 ? 13.008 11.229 -7.829 1.00 72.44 96 LEU A C 1
ATOM 761 O O . LEU A 1 96 ? 12.674 11.682 -6.739 1.00 72.44 96 LEU A O 1
ATOM 765 N N . ALA A 1 97 ? 12.140 11.021 -8.814 1.00 84.38 97 ALA A N 1
A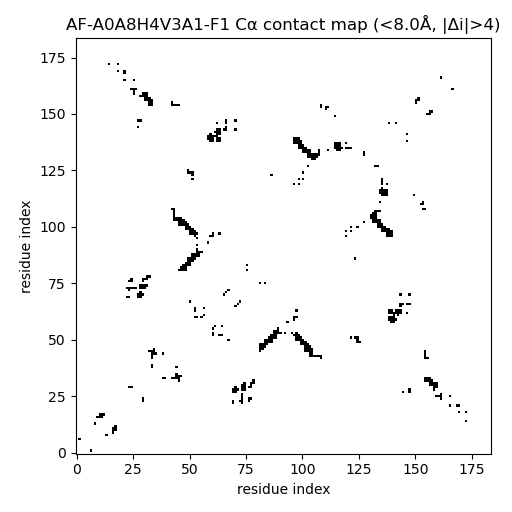TOM 766 C CA . ALA A 1 97 ? 10.706 11.044 -8.590 1.00 84.38 97 ALA A CA 1
ATOM 767 C C . ALA A 1 97 ? 10.303 9.838 -7.719 1.00 84.38 97 ALA A C 1
ATOM 769 O O . ALA A 1 97 ? 10.927 8.777 -7.809 1.00 84.38 97 ALA A O 1
ATOM 770 N N . PRO A 1 98 ? 9.287 9.988 -6.850 1.00 90.56 98 PRO A N 1
ATOM 771 C CA . PRO A 1 98 ? 8.796 8.865 -6.069 1.00 90.56 98 PRO A CA 1
ATOM 772 C C . PRO A 1 98 ? 8.242 7.799 -7.016 1.00 90.56 98 PRO A C 1
ATOM 774 O O . PRO A 1 98 ? 7.513 8.117 -7.955 1.00 90.56 98 PRO A O 1
ATOM 777 N N . ALA A 1 99 ? 8.592 6.545 -6.760 1.00 92.81 99 ALA A N 1
ATOM 778 C CA . ALA A 1 99 ? 8.323 5.430 -7.653 1.00 92.81 99 ALA A CA 1
ATOM 779 C C . ALA A 1 99 ? 7.602 4.310 -6.907 1.00 92.81 99 ALA A C 1
ATOM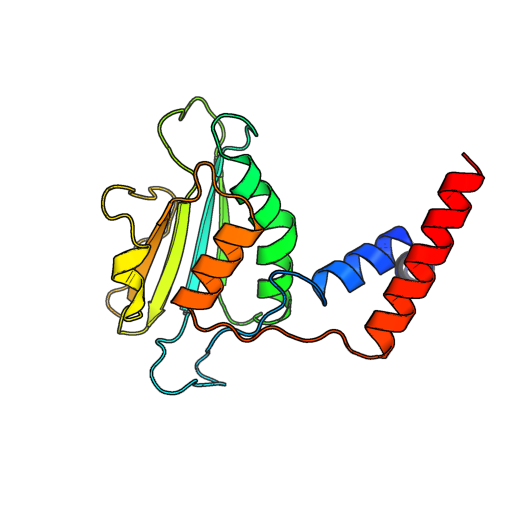 781 O O . ALA A 1 99 ? 7.956 3.984 -5.771 1.00 92.81 99 ALA A O 1
ATOM 782 N N . LEU A 1 100 ? 6.616 3.692 -7.555 1.00 94.12 100 LEU A N 1
ATOM 783 C CA . LEU A 1 100 ? 6.048 2.420 -7.117 1.00 94.12 100 LEU A CA 1
ATOM 784 C C . LEU A 1 100 ? 6.333 1.361 -8.170 1.00 94.12 100 LEU A C 1
ATOM 786 O O . LEU A 1 100 ? 5.805 1.415 -9.276 1.00 94.12 100 LEU A O 1
ATOM 790 N N . THR A 1 101 ? 7.132 0.372 -7.800 1.00 94.12 101 THR A N 1
ATOM 791 C CA . THR A 1 101 ? 7.458 -0.766 -8.651 1.00 94.12 101 THR A CA 1
ATOM 792 C C . THR A 1 101 ? 6.606 -1.964 -8.243 1.00 94.12 101 THR A C 1
ATOM 794 O O . THR A 1 101 ? 6.693 -2.443 -7.111 1.00 94.12 101 THR A O 1
ATOM 797 N N . ILE A 1 102 ? 5.770 -2.456 -9.155 1.00 93.75 102 ILE A N 1
ATOM 798 C CA . ILE A 1 102 ? 4.900 -3.621 -8.953 1.00 93.75 102 ILE A CA 1
ATOM 799 C C . ILE A 1 102 ? 5.425 -4.773 -9.802 1.00 93.75 102 ILE A C 1
ATOM 801 O O . ILE A 1 102 ? 5.618 -4.624 -11.007 1.00 93.75 102 ILE A O 1
ATOM 805 N N . PHE A 1 103 ? 5.643 -5.922 -9.174 1.00 93.19 103 PHE A N 1
ATOM 806 C CA . PHE A 1 103 ? 6.139 -7.126 -9.825 1.00 93.19 103 PHE A CA 1
ATOM 807 C C . PHE A 1 103 ? 4.983 -8.087 -10.079 1.00 93.19 103 PHE A C 1
ATOM 809 O O . PHE A 1 103 ? 4.207 -8.405 -9.172 1.00 93.19 103 PHE A O 1
ATOM 816 N N . PHE A 1 104 ? 4.891 -8.550 -11.320 1.00 91.81 104 PHE A N 1
ATOM 817 C CA . PHE A 1 104 ? 3.886 -9.492 -11.785 1.00 91.81 104 PHE A CA 1
ATOM 818 C C . PHE A 1 104 ? 4.539 -10.799 -12.223 1.00 91.81 104 PHE A C 1
ATOM 820 O O . PHE A 1 104 ? 5.610 -10.788 -12.830 1.00 91.81 104 PHE A O 1
ATOM 827 N N . SER A 1 105 ? 3.881 -11.924 -11.955 1.00 90.06 105 SER A N 1
ATOM 828 C CA . SER A 1 105 ? 4.336 -13.236 -12.417 1.00 90.06 105 SER A CA 1
ATOM 829 C C . SER A 1 105 ? 4.009 -13.435 -13.901 1.00 90.06 105 SER A C 1
ATOM 831 O O . SER A 1 105 ? 2.858 -13.291 -14.316 1.00 90.06 105 SER A O 1
ATOM 833 N N . GLY A 1 106 ? 5.021 -13.769 -14.706 1.00 84.00 106 GLY A N 1
ATOM 834 C CA . GLY A 1 106 ? 4.9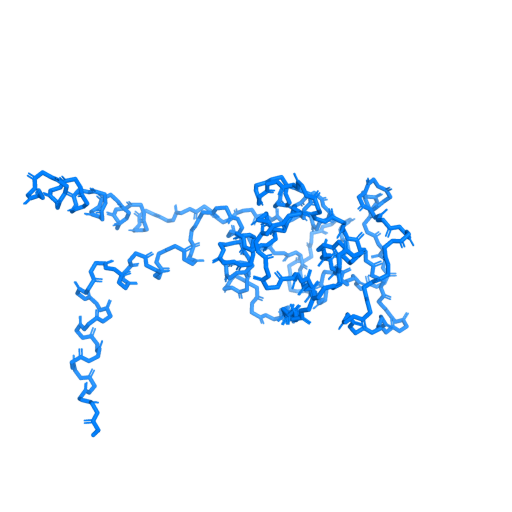07 -14.138 -16.121 1.00 84.00 106 GLY A CA 1
ATOM 835 C C . GLY A 1 106 ? 4.632 -12.978 -17.087 1.00 84.00 106 GLY A C 1
ATOM 836 O O . GLY A 1 106 ? 5.409 -12.731 -18.015 1.00 84.00 106 GLY A O 1
ATOM 837 N N . ALA A 1 107 ? 3.531 -12.249 -16.895 1.00 82.44 107 ALA A N 1
ATOM 838 C CA . ALA A 1 107 ? 3.062 -11.213 -17.815 1.00 82.44 107 ALA A CA 1
ATOM 839 C C . ALA A 1 107 ? 2.760 -9.886 -17.106 1.00 82.44 107 ALA A C 1
ATOM 841 O O . ALA A 1 107 ? 2.360 -9.860 -15.947 1.00 82.44 107 ALA A O 1
ATOM 842 N N . GLN A 1 108 ? 2.935 -8.775 -17.825 1.00 81.25 108 GLN A N 1
ATOM 843 C CA . GLN A 1 108 ? 2.442 -7.474 -17.372 1.00 81.25 108 GLN A CA 1
ATOM 844 C C . GLN A 1 108 ? 0.944 -7.349 -17.678 1.00 81.25 108 GLN A C 1
ATOM 846 O O . GLN A 1 108 ? 0.475 -7.922 -18.667 1.00 81.25 108 GLN A O 1
ATOM 851 N N . PRO A 1 109 ? 0.188 -6.583 -16.875 1.00 84.38 109 PRO A N 1
ATOM 852 C CA . PRO A 1 109 ? -1.215 -6.332 -17.167 1.00 84.38 109 PRO A CA 1
ATOM 853 C C . PRO A 1 109 ? -1.337 -5.529 -18.463 1.00 84.38 109 PRO A C 1
ATOM 855 O O . PRO A 1 109 ? -0.493 -4.686 -18.758 1.00 84.38 109 PRO A O 1
ATOM 858 N N . LYS A 1 110 ? -2.411 -5.740 -19.234 1.00 81.75 110 LYS A N 1
ATOM 859 C CA . LYS A 1 110 ? -2.642 -5.019 -20.505 1.00 81.75 110 LYS A CA 1
ATOM 860 C C . LYS A 1 110 ? -2.616 -3.494 -20.320 1.00 81.75 110 LYS A C 1
ATOM 862 O O . LYS A 1 110 ? -2.099 -2.773 -21.165 1.00 81.75 110 LYS A O 1
ATOM 867 N N . LYS A 1 111 ? -3.110 -3.018 -19.172 1.00 81.69 111 LYS A N 1
ATOM 868 C CA . LYS A 1 111 ? -3.117 -1.600 -18.784 1.00 81.69 111 LYS A CA 1
ATOM 869 C C . LYS A 1 111 ? -1.750 -1.053 -18.345 1.00 81.69 111 LYS A C 1
ATOM 871 O O . LYS A 1 111 ? -1.635 0.151 -18.146 1.00 81.69 111 LYS A O 1
ATOM 876 N N . ALA A 1 112 ? -0.711 -1.889 -18.219 1.00 80.19 112 ALA A N 1
ATOM 877 C CA . ALA A 1 112 ? 0.634 -1.441 -17.845 1.00 80.19 112 ALA A CA 1
ATOM 878 C C . ALA A 1 112 ? 1.165 -0.360 -18.788 1.00 80.19 112 ALA A C 1
ATOM 880 O O . ALA A 1 112 ? 1.801 0.575 -18.328 1.00 80.19 112 ALA A O 1
ATOM 881 N N . GLN A 1 113 ? 0.854 -0.439 -20.082 1.00 77.06 113 GLN A N 1
ATOM 882 C CA . GLN A 1 113 ? 1.349 0.508 -21.085 1.00 77.06 113 GLN A CA 1
ATOM 883 C C . GLN A 1 113 ? 0.921 1.962 -20.823 1.00 77.06 113 GLN A C 1
ATOM 885 O O . GLN A 1 113 ? 1.630 2.872 -21.232 1.00 77.06 113 GLN A O 1
ATOM 890 N N . ALA A 1 114 ? -0.207 2.185 -20.139 1.00 80.25 114 ALA A N 1
ATOM 891 C CA . ALA A 1 114 ? -0.714 3.528 -19.858 1.00 80.25 114 ALA A CA 1
ATOM 892 C C . ALA A 1 114 ? -0.022 4.204 -18.661 1.00 80.25 114 ALA A C 1
ATOM 894 O O . ALA A 1 114 ? 0.048 5.428 -18.608 1.00 80.25 114 ALA A O 1
ATOM 895 N N . TYR A 1 115 ? 0.471 3.416 -17.702 1.00 82.75 115 TYR A N 1
ATOM 896 C CA . TYR A 1 115 ? 0.991 3.920 -16.423 1.00 82.75 115 TYR A CA 1
ATOM 897 C C . TYR A 1 115 ? 2.468 3.603 -16.195 1.00 82.75 115 TYR A C 1
ATOM 899 O O . TYR A 1 115 ? 3.079 4.140 -15.272 1.00 82.75 115 TYR A O 1
ATOM 907 N N . HIS A 1 116 ? 3.040 2.705 -16.997 1.00 85.00 116 HIS A N 1
ATOM 908 C CA . HIS A 1 116 ? 4.444 2.362 -16.906 1.00 85.00 116 HIS A CA 1
ATOM 909 C C . HIS A 1 116 ? 5.296 3.520 -17.420 1.00 85.00 116 HIS A C 1
ATOM 911 O O . HIS A 1 116 ? 5.208 3.884 -18.589 1.00 85.00 116 HIS A O 1
ATOM 917 N N . ASP A 1 117 ? 6.154 4.054 -16.555 1.00 84.12 117 ASP A N 1
ATOM 918 C CA . ASP A 1 117 ? 7.177 5.020 -16.937 1.00 84.12 117 ASP A CA 1
ATOM 919 C C . ASP A 1 117 ? 8.503 4.276 -17.205 1.00 84.12 117 ASP A C 1
ATOM 921 O O . ASP A 1 117 ? 9.165 3.851 -16.253 1.00 84.12 117 ASP A O 1
ATOM 925 N N . PRO A 1 118 ? 8.904 4.065 -18.476 1.00 75.62 118 PRO A N 1
ATOM 926 C CA . PRO A 1 118 ? 10.159 3.390 -18.802 1.00 75.62 118 PRO A CA 1
ATOM 927 C C . PRO A 1 118 ? 11.392 4.282 -18.583 1.00 75.62 118 PRO A C 1
ATOM 929 O O . PRO A 1 118 ? 12.515 3.773 -18.551 1.00 75.62 118 PRO A O 1
ATOM 932 N N . ALA A 1 119 ? 11.211 5.603 -18.460 1.00 77.19 119 ALA A N 1
ATOM 933 C CA . ALA A 1 119 ? 12.303 6.544 -18.228 1.00 77.19 119 ALA A CA 1
ATOM 934 C C . ALA A 1 119 ? 12.706 6.585 -16.745 1.00 77.19 119 ALA A C 1
ATOM 936 O O . ALA A 1 119 ? 13.864 6.866 -16.423 1.00 77.19 119 ALA A O 1
ATOM 937 N N . LEU A 1 120 ? 11.774 6.260 -15.846 1.00 80.88 120 LEU A N 1
ATOM 938 C CA . LEU A 1 120 ? 12.019 6.179 -14.414 1.00 80.88 120 LEU A CA 1
ATOM 939 C C . LEU A 1 120 ? 12.679 4.843 -14.037 1.00 80.88 120 LEU A C 1
ATOM 941 O O . LEU A 1 120 ? 12.041 3.792 -14.000 1.00 80.88 120 LEU A O 1
ATOM 945 N N . LYS A 1 121 ? 13.970 4.885 -13.698 1.00 78.50 121 LYS A N 1
ATOM 946 C CA . LYS A 1 121 ? 14.677 3.736 -13.116 1.00 78.50 121 LYS A CA 1
ATOM 947 C C . LYS A 1 121 ? 14.713 3.861 -11.598 1.00 78.50 121 LYS A C 1
ATOM 949 O O . LYS A 1 121 ? 15.394 4.727 -11.059 1.00 78.50 121 LYS A O 1
ATOM 954 N N . ASP A 1 122 ? 13.989 2.977 -10.923 1.00 82.06 122 ASP A N 1
ATOM 955 C CA . ASP A 1 122 ? 14.028 2.853 -9.467 1.00 82.06 122 ASP A CA 1
ATOM 956 C C . ASP A 1 122 ? 15.283 2.070 -9.048 1.00 82.06 122 ASP A C 1
ATOM 958 O O . ASP A 1 122 ? 15.316 0.842 -9.098 1.00 82.06 122 ASP A O 1
ATOM 962 N N . GLU A 1 123 ? 16.346 2.788 -8.678 1.00 82.25 123 GLU A N 1
ATOM 963 C CA . GLU A 1 123 ? 17.633 2.193 -8.281 1.00 82.25 123 GLU A CA 1
ATOM 964 C C . GLU A 1 123 ? 17.552 1.394 -6.973 1.00 82.25 123 GLU A C 1
ATOM 966 O O . GLU A 1 123 ? 18.386 0.522 -6.722 1.00 82.25 123 GLU A O 1
ATOM 971 N N . PHE A 1 124 ? 16.560 1.692 -6.132 1.00 85.00 124 PHE A N 1
ATOM 972 C CA . PHE A 1 124 ? 16.385 1.051 -4.833 1.00 85.00 124 PHE A CA 1
ATOM 973 C C . PHE A 1 124 ? 15.504 -0.199 -4.901 1.00 85.00 124 PHE A C 1
ATOM 975 O O . PHE A 1 124 ? 15.557 -1.030 -3.986 1.00 85.00 124 PHE A O 1
ATOM 982 N N . ALA A 1 125 ? 14.735 -0.357 -5.981 1.00 86.38 125 ALA A N 1
ATOM 983 C CA . ALA A 1 125 ? 13.935 -1.545 -6.199 1.00 86.38 125 ALA A CA 1
ATOM 984 C C . ALA A 1 125 ? 14.820 -2.772 -6.475 1.00 86.38 125 ALA A C 1
ATOM 986 O O . ALA A 1 125 ? 15.809 -2.695 -7.211 1.00 86.38 125 ALA A O 1
ATOM 987 N N . PRO A 1 126 ? 14.463 -3.947 -5.923 1.00 86.81 126 PRO A N 1
ATOM 988 C CA . PRO A 1 126 ? 15.127 -5.187 -6.292 1.00 86.81 126 PRO A CA 1
ATOM 989 C C . PRO A 1 126 ? 14.927 -5.454 -7.786 1.00 86.81 126 PRO A C 1
ATOM 991 O O . PRO A 1 126 ? 13.854 -5.208 -8.338 1.00 86.81 126 PRO A O 1
ATOM 994 N N . LYS A 1 127 ? 15.955 -5.990 -8.450 1.00 87.38 127 LYS A N 1
ATOM 995 C CA . LYS A 1 127 ? 15.838 -6.357 -9.864 1.00 87.38 127 LYS A CA 1
ATOM 996 C C . LYS A 1 127 ? 14.767 -7.449 -10.037 1.00 87.38 127 LYS A C 1
ATOM 998 O O . LYS A 1 127 ? 14.719 -8.362 -9.205 1.00 87.38 127 LYS A O 1
ATOM 1003 N N . PRO A 1 128 ? 13.940 -7.386 -11.097 1.00 86.88 128 PRO A N 1
ATOM 1004 C CA . PRO A 1 128 ? 12.993 -8.452 -11.403 1.00 86.88 128 PRO A CA 1
ATOM 1005 C C . PRO A 1 128 ? 13.726 -9.781 -11.592 1.00 86.88 128 PRO A C 1
ATOM 1007 O O . PRO A 1 128 ? 14.824 -9.821 -12.150 1.00 86.88 128 PRO A O 1
ATOM 1010 N N . THR A 1 129 ? 13.122 -10.868 -11.126 1.00 86.69 129 THR A N 1
ATOM 1011 C CA . THR A 1 129 ? 13.588 -12.225 -11.440 1.00 86.69 129 THR A CA 1
ATOM 1012 C C . THR A 1 129 ? 13.132 -12.608 -12.855 1.00 86.69 129 THR A C 1
ATOM 1014 O O . THR A 1 129 ? 12.173 -12.035 -13.352 1.00 86.69 129 THR A O 1
ATOM 1017 N N . GLU A 1 130 ? 13.773 -13.578 -13.513 1.00 81.62 130 GLU A N 1
ATOM 1018 C CA . GLU A 1 130 ? 13.461 -13.980 -14.904 1.00 81.62 130 GLU A CA 1
ATOM 1019 C C . GLU A 1 130 ? 11.985 -14.362 -15.135 1.00 81.62 130 GLU A C 1
ATOM 1021 O O . GLU A 1 130 ? 11.444 -14.154 -16.218 1.00 81.62 130 GLU A O 1
ATOM 1026 N N . ALA A 1 131 ? 11.311 -14.872 -14.100 1.00 85.50 131 ALA A N 1
ATOM 1027 C CA . ALA A 1 131 ? 9.891 -15.223 -14.131 1.00 85.50 131 ALA A CA 1
ATOM 1028 C C . ALA A 1 131 ? 8.942 -14.041 -13.841 1.00 85.50 131 ALA A C 1
ATOM 1030 O O . ALA A 1 131 ? 7.721 -14.211 -13.848 1.00 85.50 131 ALA A O 1
ATOM 1031 N N . GLU A 1 132 ? 9.473 -12.856 -13.545 1.00 88.75 132 GLU A N 1
ATOM 1032 C CA . GLU A 1 132 ? 8.701 -11.686 -13.145 1.00 88.75 132 GLU A CA 1
ATOM 1033 C C . GLU A 1 132 ? 8.907 -10.508 -14.088 1.00 88.75 132 GLU A C 1
ATOM 1035 O O . GLU A 1 132 ? 9.994 -10.257 -14.606 1.00 88.75 132 GLU A O 1
ATOM 1040 N N . LYS A 1 133 ? 7.851 -9.714 -14.251 1.00 89.56 133 LYS A N 1
ATOM 1041 C CA . LYS A 1 133 ? 7.908 -8.445 -14.970 1.00 89.56 133 LYS A CA 1
ATOM 1042 C C . LYS A 1 133 ? 7.549 -7.310 -14.028 1.00 89.56 133 LYS A C 1
ATOM 1044 O O . LYS A 1 133 ? 6.515 -7.356 -13.365 1.00 89.56 133 LYS A O 1
ATOM 1049 N N . ALA A 1 134 ? 8.396 -6.287 -13.984 1.00 90.81 134 ALA A N 1
ATOM 1050 C CA . ALA A 1 134 ? 8.148 -5.091 -13.191 1.00 90.81 134 ALA A CA 1
ATOM 1051 C C . ALA A 1 134 ? 7.425 -4.023 -14.008 1.00 90.81 134 ALA A C 1
ATOM 1053 O O . ALA A 1 134 ? 7.744 -3.810 -15.174 1.00 90.81 134 ALA A O 1
ATOM 1054 N N . VAL A 1 135 ? 6.479 -3.342 -13.372 1.00 91.75 135 VAL A N 1
ATOM 1055 C CA . VAL A 1 135 ? 5.850 -2.113 -13.852 1.00 91.75 135 VAL A CA 1
ATOM 1056 C C . VAL A 1 135 ? 6.203 -1.013 -12.864 1.00 91.75 135 VAL A C 1
ATOM 1058 O O . VAL A 1 135 ? 5.919 -1.135 -11.674 1.00 91.75 135 VAL A O 1
ATOM 1061 N N . VAL A 1 136 ? 6.833 0.044 -13.360 1.00 92.38 136 VAL A N 1
ATOM 1062 C CA . VAL A 1 136 ? 7.225 1.216 -12.570 1.00 92.38 136 VAL A CA 1
ATOM 1063 C C . VAL A 1 136 ? 6.207 2.326 -12.797 1.00 92.38 136 VAL A C 1
ATOM 1065 O O . VAL A 1 136 ? 6.013 2.731 -13.942 1.00 92.38 136 VAL A O 1
ATOM 1068 N N . LEU A 1 137 ? 5.573 2.799 -11.723 1.00 91.75 137 LEU A N 1
ATOM 1069 C CA . LEU A 1 137 ? 4.696 3.967 -11.714 1.00 91.75 137 LEU A CA 1
ATOM 1070 C C . LEU A 1 137 ? 5.445 5.181 -11.167 1.00 91.75 137 LEU A C 1
ATOM 1072 O O . LEU A 1 137 ? 6.067 5.105 -10.104 1.00 91.75 137 LEU A O 1
ATOM 1076 N N . ASN A 1 138 ? 5.304 6.315 -11.846 1.00 92.06 138 ASN A N 1
ATOM 1077 C CA . ASN A 1 138 ? 5.768 7.608 -11.364 1.00 92.06 138 ASN A CA 1
ATOM 1078 C C . ASN A 1 138 ? 4.689 8.252 -10.483 1.00 92.06 138 ASN A C 1
ATOM 1080 O O . ASN A 1 138 ? 3.574 8.496 -10.932 1.00 92.06 138 ASN A O 1
ATOM 1084 N N . LEU A 1 139 ? 5.021 8.520 -9.222 1.00 91.19 139 LEU A N 1
ATOM 1085 C CA . LEU A 1 139 ? 4.089 9.053 -8.226 1.00 91.19 139 LEU A CA 1
ATOM 1086 C C . LEU A 1 139 ? 4.244 10.562 -8.003 1.00 91.19 139 LEU A C 1
ATOM 1088 O O . LEU A 1 139 ? 3.689 11.100 -7.042 1.00 91.19 139 LEU A O 1
ATOM 1092 N N . LYS A 1 140 ? 5.064 11.241 -8.811 1.00 90.88 140 LYS A N 1
ATOM 1093 C CA . LYS A 1 140 ? 5.349 12.662 -8.620 1.00 90.88 140 LYS A CA 1
ATOM 1094 C C . LYS A 1 140 ? 4.095 13.492 -8.878 1.00 90.88 140 LYS A C 1
ATOM 1096 O O . LYS A 1 140 ? 3.445 13.314 -9.898 1.00 90.88 140 LYS A O 1
ATOM 1101 N N . ASP A 1 141 ? 3.794 14.403 -7.956 1.00 90.06 141 ASP A N 1
ATOM 1102 C CA . ASP A 1 141 ? 2.684 15.365 -8.046 1.00 90.06 141 ASP A CA 1
ATOM 1103 C C . ASP A 1 141 ? 1.274 14.738 -8.069 1.00 90.06 141 ASP A C 1
ATOM 1105 O O . ASP A 1 141 ? 0.286 15.462 -8.144 1.00 90.06 141 ASP A O 1
ATOM 1109 N N . TYR A 1 142 ? 1.162 13.418 -7.893 1.00 92.19 142 TYR A N 1
ATOM 1110 C CA . TYR A 1 142 ? -0.120 12.734 -7.738 1.00 92.19 142 TYR A CA 1
ATOM 1111 C C . TYR A 1 142 ? -0.611 12.749 -6.290 1.00 92.19 142 TYR A C 1
ATOM 1113 O O . TYR A 1 142 ? 0.173 12.671 -5.338 1.00 92.19 142 TYR A O 1
ATOM 1121 N N . ASN A 1 143 ? -1.930 12.777 -6.106 1.00 93.88 143 ASN A N 1
ATOM 1122 C CA . ASN A 1 143 ? -2.547 12.526 -4.809 1.00 93.88 143 ASN A CA 1
ATOM 1123 C C . ASN A 1 143 ? -2.604 11.016 -4.510 1.00 93.88 143 ASN A C 1
ATOM 1125 O O . ASN A 1 143 ? -2.630 10.179 -5.407 1.00 93.88 143 ASN A O 1
ATOM 1129 N N . PHE A 1 144 ? -2.675 10.635 -3.233 1.00 93.88 144 PHE A N 1
ATOM 1130 C CA . PHE A 1 144 ? -2.688 9.218 -2.844 1.00 93.88 144 PHE A CA 1
ATOM 1131 C C . PHE A 1 144 ? -3.905 8.448 -3.387 1.00 93.88 144 PHE A C 1
ATOM 1133 O O . PHE A 1 144 ? -3.804 7.244 -3.610 1.00 93.88 144 PHE A O 1
ATOM 1140 N N . GLU A 1 145 ? -5.038 9.125 -3.597 1.00 94.75 145 GLU A N 1
ATOM 1141 C CA . GLU A 1 145 ? -6.256 8.531 -4.164 1.00 94.75 145 GLU A CA 1
ATOM 1142 C C . GLU A 1 145 ? -6.089 8.216 -5.651 1.00 94.75 145 GLU A C 1
ATOM 1144 O O . GLU A 1 145 ? -6.483 7.142 -6.094 1.00 94.75 145 GLU A O 1
ATOM 1149 N N . GLU A 1 146 ? -5.437 9.107 -6.397 1.00 94.19 146 GLU A N 1
ATOM 1150 C CA . GLU A 1 146 ? -5.116 8.909 -7.814 1.00 94.19 146 GLU A CA 1
ATOM 1151 C C . GLU A 1 146 ? -4.104 7.773 -7.969 1.00 94.19 146 GLU A C 1
ATOM 1153 O O . GLU A 1 146 ? -4.304 6.863 -8.770 1.00 94.19 146 GLU A O 1
ATOM 1158 N N . ILE A 1 147 ? -3.066 7.757 -7.123 1.00 94.00 147 ILE A N 1
ATOM 1159 C CA . ILE A 1 147 ? -2.103 6.649 -7.060 1.00 94.00 147 ILE A CA 1
ATOM 1160 C C . ILE A 1 147 ? -2.838 5.332 -6.776 1.00 94.00 147 ILE A C 1
ATOM 1162 O O . ILE A 1 147 ? -2.574 4.317 -7.418 1.00 94.00 147 ILE A O 1
ATOM 1166 N N . TRP A 1 148 ? -3.785 5.332 -5.833 1.00 94.88 148 TRP A N 1
ATOM 1167 C CA . TRP A 1 148 ? -4.578 4.145 -5.523 1.00 94.88 148 TRP A CA 1
ATOM 1168 C C . TRP A 1 148 ? -5.427 3.680 -6.711 1.00 94.88 148 TRP A C 1
ATOM 1170 O O . TRP A 1 148 ? -5.455 2.483 -6.994 1.00 94.88 148 TRP A O 1
ATOM 1180 N N . GLN A 1 149 ? -6.076 4.597 -7.430 1.00 93.75 149 GLN A N 1
ATOM 1181 C CA . GLN A 1 149 ? -6.845 4.268 -8.632 1.00 93.75 149 GLN A CA 1
ATOM 1182 C C . GLN A 1 149 ? -5.962 3.621 -9.703 1.00 93.75 149 GLN A C 1
ATOM 1184 O O .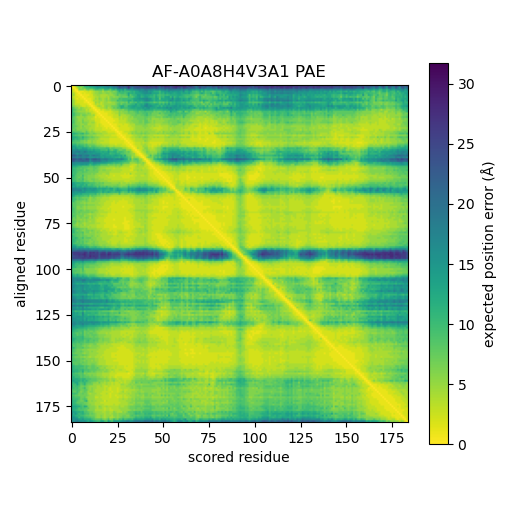 GLN A 1 149 ? -6.314 2.559 -10.211 1.00 93.75 149 GLN A O 1
ATOM 1189 N N . GLN A 1 150 ? -4.776 4.175 -9.970 1.00 92.25 150 GLN A N 1
ATOM 1190 C CA . GLN A 1 150 ? -3.820 3.589 -10.917 1.00 92.25 150 GLN A CA 1
ATOM 1191 C C . GLN A 1 150 ? -3.410 2.169 -10.503 1.00 92.25 150 GLN A C 1
ATOM 1193 O O . GLN A 1 150 ? -3.428 1.244 -11.316 1.00 92.25 150 GLN A O 1
ATOM 1198 N N . VAL A 1 151 ? -3.097 1.959 -9.220 1.00 92.62 151 VAL A N 1
ATOM 1199 C CA . VAL A 1 151 ? -2.754 0.630 -8.687 1.00 92.62 151 VAL A CA 1
ATOM 1200 C C . VAL A 1 151 ? -3.923 -0.340 -8.837 1.00 92.62 151 VAL A C 1
ATOM 1202 O O . VAL A 1 151 ? -3.721 -1.476 -9.271 1.00 92.62 151 VAL A O 1
ATOM 1205 N N . LYS A 1 152 ? -5.144 0.096 -8.516 1.00 92.06 152 LYS A N 1
ATOM 1206 C CA . LYS A 1 152 ? -6.365 -0.705 -8.645 1.00 92.06 152 LYS A CA 1
ATOM 1207 C C . LYS A 1 152 ? -6.604 -1.114 -10.092 1.00 92.06 152 LYS A C 1
ATOM 1209 O O . LYS A 1 152 ? -6.895 -2.274 -10.350 1.00 92.06 152 LYS A O 1
ATOM 1214 N N . GLU A 1 153 ? -6.430 -0.198 -11.036 1.00 90.44 153 GLU A N 1
ATOM 1215 C CA . GLU A 1 153 ? -6.601 -0.480 -12.457 1.00 90.44 153 GLU A CA 1
ATOM 1216 C C . GLU A 1 153 ? -5.536 -1.418 -13.024 1.00 90.44 153 GLU A C 1
ATOM 1218 O O . GLU A 1 153 ? -5.858 -2.280 -13.841 1.00 90.44 153 GLU A O 1
ATOM 1223 N N . LEU A 1 154 ? -4.282 -1.276 -12.591 1.00 89.75 154 LEU A N 1
ATOM 1224 C CA . LEU A 1 154 ? -3.183 -2.137 -13.027 1.00 89.75 154 LEU A CA 1
ATOM 1225 C C . LEU A 1 154 ? -3.299 -3.557 -12.482 1.00 89.75 154 LEU A C 1
ATOM 1227 O O . LEU A 1 154 ? -3.041 -4.520 -13.198 1.00 89.75 154 LEU A O 1
ATOM 1231 N N . THR A 1 155 ? -3.641 -3.680 -11.204 1.00 89.38 155 THR A N 1
ATOM 1232 C CA . THR A 1 155 ? -3.662 -4.969 -10.502 1.00 89.38 155 THR A CA 1
ATOM 1233 C C . THR A 1 155 ? -5.032 -5.638 -10.528 1.00 89.38 155 THR A C 1
ATOM 1235 O O . THR A 1 155 ? -5.126 -6.820 -10.226 1.00 89.38 155 THR A O 1
ATOM 1238 N N . GLY A 1 156 ? -6.095 -4.903 -10.866 1.00 87.19 156 GLY A N 1
ATOM 1239 C CA . GLY A 1 156 ? -7.482 -5.348 -10.723 1.00 87.19 156 GLY A CA 1
ATOM 1240 C C . GLY A 1 156 ? -7.874 -5.651 -9.278 1.00 87.19 156 GLY A C 1
ATOM 1241 O O . GLY A 1 156 ? -8.649 -6.572 -9.026 1.00 87.19 156 GLY A O 1
ATOM 1242 N N . ALA A 1 157 ? -7.315 -4.904 -8.322 1.00 89.44 157 ALA A N 1
ATOM 1243 C CA . ALA A 1 157 ? -7.617 -5.062 -6.906 1.00 89.44 157 ALA A CA 1
ATOM 1244 C C . ALA A 1 157 ? -9.118 -4.870 -6.625 1.00 89.44 157 ALA A C 1
ATOM 1246 O O . ALA A 1 157 ? -9.737 -3.908 -7.092 1.00 89.44 157 ALA A O 1
ATOM 1247 N N . VAL A 1 158 ? -9.686 -5.747 -5.797 1.00 90.75 158 VAL A N 1
ATOM 1248 C CA . VAL A 1 158 ? -11.084 -5.652 -5.354 1.00 90.75 158 VAL A CA 1
ATOM 1249 C C . VAL A 1 158 ? -11.127 -5.019 -3.969 1.00 90.75 158 VAL A C 1
ATOM 1251 O O . VAL A 1 158 ? -10.484 -5.506 -3.043 1.00 90.75 158 VAL A O 1
ATOM 1254 N N . GLU A 1 159 ? -11.863 -3.919 -3.820 1.00 90.88 159 GLU A N 1
ATOM 1255 C CA . GLU A 1 159 ? -11.973 -3.210 -2.541 1.00 90.88 159 GLU A CA 1
ATOM 1256 C C . GLU A 1 159 ? -12.779 -4.007 -1.516 1.00 90.88 159 GLU A C 1
ATOM 1258 O O . GLU A 1 159 ? -13.831 -4.571 -1.818 1.00 90.88 159 GLU A O 1
ATOM 1263 N N . VAL A 1 160 ? -12.286 -4.016 -0.279 1.00 89.94 160 VAL A N 1
ATOM 1264 C CA . VAL A 1 160 ? -12.951 -4.670 0.844 1.00 89.94 160 VAL A CA 1
ATOM 1265 C C . VAL A 1 160 ? -13.904 -3.675 1.495 1.00 89.94 160 VAL A C 1
ATOM 1267 O O . VAL A 1 160 ? -13.493 -2.642 2.029 1.00 89.94 160 VAL A O 1
ATOM 1270 N N . ALA A 1 161 ? -15.197 -3.991 1.460 1.00 87.44 161 ALA A N 1
ATOM 1271 C CA . ALA A 1 161 ? -16.216 -3.182 2.112 1.00 87.44 161 ALA A CA 1
ATOM 1272 C C . ALA A 1 161 ? -16.116 -3.288 3.643 1.00 87.44 161 ALA A C 1
ATOM 1274 O O . ALA A 1 161 ? -15.879 -4.361 4.196 1.00 87.44 161 ALA A O 1
ATOM 1275 N N . ALA A 1 162 ? -16.356 -2.171 4.337 1.00 87.62 162 ALA A N 1
ATOM 1276 C CA . ALA A 1 162 ? -16.430 -2.159 5.795 1.00 87.62 162 ALA A CA 1
ATOM 1277 C C . ALA A 1 162 ? -17.606 -3.018 6.285 1.00 87.62 162 ALA A C 1
ATOM 1279 O O . ALA A 1 162 ? -18.748 -2.815 5.842 1.00 87.62 162 ALA A O 1
ATOM 1280 N N . THR A 1 163 ? -17.320 -3.926 7.221 1.00 89.50 163 THR A N 1
ATOM 1281 C CA . THR A 1 163 ? -18.321 -4.766 7.894 1.00 89.50 163 THR A CA 1
ATOM 1282 C C . THR A 1 163 ? -19.264 -3.921 8.759 1.00 89.50 163 THR A C 1
ATOM 1284 O O . THR A 1 163 ? -18.969 -2.764 9.064 1.00 89.50 163 THR A O 1
ATOM 1287 N N . ALA A 1 164 ? -20.412 -4.478 9.161 1.00 89.25 164 ALA A N 1
ATOM 1288 C CA . ALA A 1 164 ? -21.359 -3.775 10.034 1.00 89.25 164 ALA A CA 1
ATOM 1289 C C . ALA A 1 164 ? -20.704 -3.347 11.361 1.00 89.25 164 ALA A C 1
ATOM 1291 O O . ALA A 1 164 ? -20.830 -2.194 11.768 1.00 89.25 164 ALA A O 1
ATOM 1292 N N . GLU A 1 165 ? -19.909 -4.233 11.966 1.00 87.62 165 GLU A N 1
ATOM 1293 C CA . GLU A 1 165 ? -19.175 -3.945 13.201 1.00 87.62 165 GLU A CA 1
ATOM 1294 C C . GLU A 1 165 ? -18.171 -2.800 13.026 1.00 87.62 165 GLU A C 1
ATOM 1296 O O . GLU A 1 165 ? -18.076 -1.915 13.878 1.00 87.62 165 GLU A O 1
ATOM 1301 N N . ASP A 1 166 ? -17.435 -2.778 11.910 1.00 86.38 166 ASP A N 1
ATOM 1302 C CA . ASP A 1 166 ? -16.485 -1.702 11.629 1.00 86.38 166 ASP A CA 1
ATOM 1303 C C . ASP A 1 166 ? -17.201 -0.358 11.470 1.00 86.38 166 ASP A C 1
ATOM 1305 O O . ASP A 1 166 ? -16.719 0.654 11.976 1.00 86.38 166 ASP A O 1
ATOM 1309 N N . ARG A 1 167 ? -18.375 -0.335 10.825 1.00 87.75 167 ARG A N 1
ATOM 1310 C CA . ARG A 1 167 ? -19.179 0.888 10.659 1.00 87.75 167 ARG A CA 1
ATOM 1311 C C . ARG A 1 167 ? -19.640 1.448 11.999 1.00 87.75 167 ARG A C 1
ATOM 1313 O O . ARG A 1 167 ? -19.438 2.635 12.248 1.00 87.75 167 ARG A O 1
ATOM 1320 N N . GLU A 1 168 ? -20.166 0.601 12.880 1.00 89.56 168 GLU A N 1
ATOM 1321 C CA . GLU A 1 168 ? -20.556 1.021 14.230 1.00 89.56 168 GLU A CA 1
ATOM 1322 C C . GLU A 1 168 ? -19.368 1.566 15.028 1.00 89.56 168 GLU A C 1
ATOM 1324 O O . GLU A 1 168 ? -19.490 2.542 15.772 1.00 89.56 168 GLU A O 1
ATOM 1329 N N . GLN A 1 169 ? -18.198 0.935 14.901 1.00 85.62 169 GLN A N 1
ATOM 1330 C CA . GLN A 1 169 ? -16.999 1.394 15.594 1.00 85.62 169 GLN A CA 1
ATOM 1331 C C . GLN A 1 169 ? -16.519 2.751 15.063 1.00 85.62 169 GLN A C 1
ATOM 1333 O O . GLN A 1 169 ? -16.132 3.606 15.862 1.00 85.62 169 GLN A O 1
ATOM 1338 N N . ILE A 1 170 ? -16.568 2.969 13.744 1.00 87.31 170 ILE A N 1
ATOM 1339 C CA . ILE A 1 170 ? -16.261 4.265 13.120 1.00 87.31 170 ILE A CA 1
ATOM 1340 C C . ILE A 1 170 ? -17.229 5.335 13.623 1.00 87.31 170 ILE A C 1
ATOM 1342 O O . ILE A 1 170 ? -16.799 6.429 13.974 1.00 87.31 170 ILE A O 1
ATOM 1346 N N . GLU A 1 171 ? -18.524 5.031 13.684 1.00 89.19 171 GLU A N 1
ATOM 1347 C CA . GLU A 1 171 ? -19.539 5.975 14.148 1.00 89.19 171 GLU A CA 1
ATOM 1348 C C . GLU A 1 171 ? -19.340 6.357 15.620 1.00 89.19 171 GLU A C 1
ATOM 1350 O O . GLU A 1 171 ? -19.318 7.542 15.953 1.00 89.19 171 GLU A O 1
ATOM 1355 N N . LYS A 1 172 ? -19.068 5.376 16.490 1.00 87.62 172 LYS A N 1
ATOM 1356 C CA . LYS A 1 172 ? -18.717 5.624 17.900 1.00 87.62 172 LYS A CA 1
ATOM 1357 C C . LYS A 1 172 ? -17.481 6.520 18.029 1.00 87.62 172 LYS A C 1
ATOM 1359 O O . LYS A 1 172 ? -17.447 7.392 18.894 1.00 87.62 172 LYS A O 1
ATOM 1364 N N . LEU A 1 173 ? -16.467 6.320 17.183 1.00 86.44 173 LEU A N 1
ATOM 1365 C CA . LEU A 1 173 ? -15.267 7.161 17.169 1.00 86.44 173 LEU A CA 1
ATOM 1366 C C . LEU A 1 173 ? -15.573 8.594 16.730 1.00 86.44 173 LEU A C 1
ATOM 1368 O O . LEU A 1 173 ? -15.160 9.520 17.422 1.00 86.44 173 LEU A O 1
ATOM 1372 N N . LYS A 1 174 ? -16.362 8.777 15.667 1.00 87.50 174 LYS A N 1
ATOM 1373 C CA . LYS A 1 174 ? -16.796 10.105 15.205 1.00 87.50 174 LYS A CA 1
ATOM 1374 C C . LYS A 1 174 ? -17.563 10.865 16.287 1.00 87.50 174 LYS A C 1
ATOM 1376 O O . LYS A 1 174 ? -17.304 12.040 16.515 1.00 87.50 174 LYS A O 1
ATOM 1381 N N . GLN A 1 175 ? -18.468 10.194 17.001 1.00 88.88 175 GLN A N 1
ATOM 1382 C CA . GLN A 1 175 ? -19.199 10.811 18.113 1.00 88.88 175 GLN A CA 1
ATOM 1383 C C . GLN A 1 175 ? -18.268 11.267 19.248 1.00 88.88 175 GLN A C 1
ATOM 1385 O O . GLN A 1 175 ? -18.512 12.301 19.864 1.00 88.88 175 GLN A O 1
ATOM 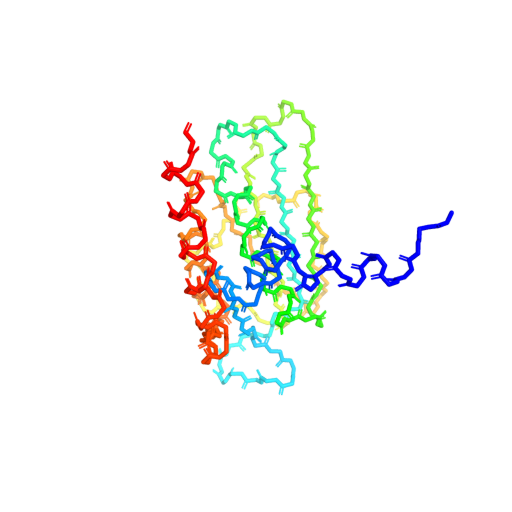1390 N N . MET A 1 176 ? -17.206 10.509 19.540 1.00 84.62 176 MET A N 1
ATOM 1391 C CA . MET A 1 176 ? -16.213 10.901 20.547 1.00 84.62 176 MET A CA 1
ATOM 1392 C C . MET A 1 176 ? -15.340 12.073 20.083 1.00 84.62 176 MET A C 1
ATOM 1394 O O . MET A 1 176 ? -15.015 12.927 20.903 1.00 84.62 176 MET A O 1
ATOM 1398 N N . GLU A 1 177 ? -14.982 12.135 18.797 1.00 85.19 177 GLU A N 1
ATOM 1399 C CA . GLU A 1 177 ? -14.239 13.264 18.220 1.00 85.19 177 GLU A CA 1
ATOM 1400 C C . GLU A 1 177 ? -15.040 14.564 18.321 1.00 85.19 177 GLU A C 1
ATOM 1402 O O . GLU A 1 177 ? -14.521 15.539 18.853 1.00 85.19 177 GLU A O 1
ATOM 1407 N N . LEU A 1 178 ? -16.323 14.545 17.939 1.00 89.75 178 LEU A N 1
ATOM 1408 C CA . LEU A 1 178 ? -17.205 15.715 18.040 1.00 89.75 178 LEU A CA 1
ATOM 1409 C C . LEU A 1 178 ? -17.331 16.234 19.479 1.00 89.75 178 LEU A C 1
ATOM 1411 O O . LEU A 1 178 ? -17.282 17.439 19.709 1.00 89.75 178 LEU A O 1
ATOM 1415 N N . LYS A 1 179 ? -17.454 15.332 20.464 1.00 86.81 179 LYS A N 1
ATOM 1416 C CA . LYS A 1 179 ? -17.461 15.716 21.887 1.00 86.81 179 LYS A CA 1
ATOM 1417 C C . LYS A 1 179 ? -16.128 16.333 22.307 1.00 86.81 179 LYS A C 1
ATOM 1419 O O . LYS A 1 179 ? -16.112 17.378 22.939 1.00 86.81 179 LYS A O 1
ATOM 1424 N N . SER A 1 180 ? -15.012 15.720 21.910 1.00 84.19 180 SER A N 1
ATOM 1425 C CA . SER A 1 180 ? -13.682 16.242 22.229 1.00 84.19 180 SER A CA 1
ATOM 1426 C C . SER A 1 180 ? -13.388 17.589 21.570 1.00 84.19 180 SER A C 1
ATOM 1428 O O . SER A 1 180 ? -12.563 18.323 22.101 1.00 84.19 180 SER A O 1
ATOM 1430 N N . GLU A 1 181 ? -13.963 17.883 20.405 1.00 90.00 181 GLU A N 1
ATOM 1431 C CA . GLU A 1 181 ? -13.846 19.193 19.758 1.00 90.00 181 GLU A CA 1
ATOM 1432 C C . GLU A 1 181 ? -14.702 20.251 20.450 1.00 90.00 181 GLU A C 1
ATOM 1434 O O . GLU A 1 181 ? -14.252 21.383 20.566 1.00 90.00 181 GLU A O 1
ATOM 1439 N N . ALA A 1 182 ? -15.885 19.884 20.949 1.00 90.81 182 ALA A N 1
ATOM 1440 C CA . ALA A 1 182 ? -16.729 20.783 21.735 1.00 90.81 182 ALA A CA 1
ATOM 1441 C C . ALA A 1 182 ? -16.133 21.121 23.117 1.00 90.81 182 ALA A C 1
ATOM 1443 O O . ALA A 1 182 ? -16.378 22.209 23.628 1.00 90.81 182 ALA A O 1
ATOM 1444 N N . ASP A 1 183 ? -15.354 20.206 23.704 1.00 85.56 183 ASP A N 1
ATOM 1445 C CA . ASP A 1 183 ? -14.695 20.384 25.008 1.00 85.56 183 ASP A CA 1
ATOM 1446 C C . ASP A 1 183 ? -13.342 21.138 24.930 1.00 85.56 183 ASP A C 1
ATOM 1448 O O . ASP A 1 183 ? -12.738 21.408 25.972 1.00 85.56 183 ASP A O 1
ATOM 1452 N N . LYS A 1 184 ? -12.824 21.422 23.724 1.00 74.62 184 LYS A N 1
ATOM 1453 C CA . LYS A 1 184 ? -11.553 22.142 23.495 1.00 74.62 184 LYS A CA 1
ATOM 1454 C C . LYS A 1 184 ? -11.730 23.654 23.530 1.00 74.62 184 LYS A C 1
ATOM 1456 O O . LYS A 1 184 ? -10.792 24.301 24.048 1.00 74.62 184 LYS A O 1
#

Mean predicted aligned error: 6.86 Å